Protein AF-A0A8T7FUP7-F1 (afdb_monomer_lite)

Structure (mmCIF, N/CA/C/O backbone):
data_AF-A0A8T7FUP7-F1
#
_entry.id   AF-A0A8T7FUP7-F1
#
loop_
_atom_site.group_PDB
_atom_site.id
_atom_site.type_symbol
_atom_site.label_atom_id
_atom_site.label_alt_id
_atom_site.label_comp_id
_atom_site.label_asym_id
_atom_site.label_entity_id
_atom_site.label_seq_id
_atom_site.pdbx_PDB_ins_code
_atom_site.Cartn_x
_atom_site.Cartn_y
_atom_site.Cartn_z
_atom_site.occupancy
_atom_site.B_iso_or_equiv
_atom_site.auth_seq_id
_atom_site.auth_comp_id
_atom_site.auth_asym_id
_atom_site.auth_atom_id
_atom_site.pdbx_PDB_model_num
ATOM 1 N N . MET A 1 1 ? -17.882 15.519 3.012 1.00 41.97 1 MET A N 1
ATOM 2 C CA . MET A 1 1 ? -16.804 14.515 2.970 1.00 41.97 1 MET A CA 1
ATOM 3 C C . MET A 1 1 ? -16.515 14.125 4.406 1.00 41.97 1 MET A C 1
ATOM 5 O O . MET A 1 1 ? -16.445 15.015 5.241 1.00 41.97 1 MET A O 1
ATOM 9 N N . SER A 1 2 ? -16.512 12.834 4.732 1.00 34.25 2 SER A N 1
ATOM 10 C CA . SER A 1 2 ? -16.122 12.365 6.064 1.00 34.25 2 SER A CA 1
ATOM 11 C C . SER A 1 2 ? -14.601 12.309 6.120 1.00 34.25 2 SER A C 1
ATOM 13 O O . SER A 1 2 ? -14.001 11.448 5.481 1.00 34.25 2 SER A O 1
ATOM 15 N N . ASP A 1 3 ? -13.986 13.239 6.844 1.00 43.16 3 ASP A N 1
ATOM 16 C CA . ASP A 1 3 ? -12.537 13.257 7.014 1.00 43.16 3 ASP A CA 1
ATOM 17 C C . ASP A 1 3 ? -12.101 11.994 7.764 1.00 43.16 3 ASP A C 1
ATOM 19 O O . ASP A 1 3 ? -12.530 11.738 8.894 1.00 43.16 3 ASP A O 1
ATOM 23 N N . PHE A 1 4 ? -11.231 11.193 7.147 1.00 48.06 4 PHE A N 1
ATOM 24 C CA . PHE A 1 4 ? -10.507 10.129 7.834 1.00 48.06 4 PHE A CA 1
ATOM 25 C C . PHE A 1 4 ? -9.456 10.766 8.753 1.00 48.06 4 PHE A C 1
ATOM 27 O O . PHE A 1 4 ? -8.259 10.756 8.479 1.00 48.06 4 PHE A O 1
ATOM 34 N N . THR A 1 5 ? -9.902 11.378 9.851 1.00 46.84 5 THR A N 1
ATOM 35 C CA . THR A 1 5 ? -8.996 12.030 10.794 1.00 46.84 5 THR A CA 1
ATOM 36 C C . THR A 1 5 ? -8.591 11.046 11.880 1.00 46.84 5 THR A C 1
ATOM 38 O O . THR A 1 5 ? -9.316 10.805 12.848 1.00 46.84 5 THR A O 1
ATOM 41 N N . VAL A 1 6 ? -7.388 10.497 11.755 1.00 53.41 6 VAL A N 1
ATOM 42 C CA . VAL A 1 6 ? -6.725 9.814 12.865 1.00 53.41 6 VAL A CA 1
ATOM 43 C C . VAL A 1 6 ? -6.056 10.888 13.727 1.00 53.41 6 VAL A C 1
ATOM 45 O O . VAL A 1 6 ? -4.858 11.139 13.615 1.00 53.41 6 VAL A O 1
ATOM 48 N N . LYS A 1 7 ? -6.861 11.579 14.543 1.00 46.44 7 LYS A N 1
ATOM 49 C CA . LYS A 1 7 ? -6.391 12.671 15.410 1.00 46.44 7 LYS A CA 1
ATOM 50 C C . LYS A 1 7 ? -5.362 12.153 16.428 1.00 46.44 7 LYS A C 1
ATOM 52 O O . LYS A 1 7 ? -5.480 11.034 16.925 1.00 46.44 7 LYS A O 1
ATOM 57 N N . ASP A 1 8 ? -4.357 12.981 16.717 1.00 50.12 8 ASP A N 1
ATOM 58 C CA . ASP A 1 8 ? -3.370 12.813 17.799 1.00 50.12 8 ASP A CA 1
ATOM 59 C C . ASP A 1 8 ? -2.319 11.685 17.652 1.00 50.12 8 ASP A C 1
ATOM 61 O O . ASP A 1 8 ? -1.658 11.330 18.631 1.00 50.12 8 ASP A O 1
ATOM 65 N N . LEU A 1 9 ? -2.085 11.139 16.448 1.00 56.34 9 LEU A N 1
ATOM 66 C CA . LEU A 1 9 ? -1.024 10.141 16.208 1.00 56.34 9 LEU A CA 1
ATOM 67 C C . LEU A 1 9 ? 0.211 10.699 15.488 1.00 56.34 9 LEU A C 1
ATOM 69 O O . LEU A 1 9 ? 0.195 11.031 14.307 1.00 56.34 9 LEU A O 1
ATOM 73 N N . ASN A 1 10 ? 1.352 10.722 16.179 1.00 62.09 10 ASN A N 1
ATOM 74 C CA . ASN A 1 10 ? 2.599 11.227 15.608 1.00 62.09 10 ASN A CA 1
ATOM 75 C C . ASN A 1 10 ? 3.183 10.289 14.529 1.00 62.09 10 ASN A C 1
ATOM 77 O O . ASN A 1 10 ? 3.919 9.346 14.821 1.00 62.09 10 ASN A O 1
ATOM 81 N N . PHE A 1 11 ? 2.938 10.622 13.261 1.00 70.00 11 PHE A N 1
ATOM 82 C CA . PHE A 1 11 ? 3.497 9.928 12.097 1.00 70.00 11 PHE A CA 1
ATOM 83 C C . PHE A 1 11 ? 4.828 10.513 11.586 1.00 70.00 11 PHE A C 1
ATOM 85 O O . PHE A 1 11 ? 5.178 10.328 10.423 1.00 70.00 11 PHE A O 1
ATOM 92 N N . SER A 1 12 ? 5.608 11.224 12.406 1.00 67.38 12 SER A N 1
ATOM 93 C CA . SER A 1 12 ? 6.930 11.762 12.005 1.00 67.38 12 SER A CA 1
ATOM 94 C C . SER A 1 12 ? 7.873 10.685 11.452 1.00 67.38 12 SER A C 1
ATOM 96 O O . SER A 1 12 ? 8.612 10.932 10.500 1.00 67.38 12 SER A O 1
ATOM 98 N N . ARG A 1 13 ? 7.775 9.452 11.964 1.00 72.44 13 ARG A N 1
ATOM 99 C CA . ARG A 1 13 ? 8.487 8.296 11.403 1.00 72.44 13 ARG A CA 1
ATOM 100 C C . ARG A 1 13 ? 8.015 7.929 9.990 1.00 72.44 13 ARG A C 1
ATOM 102 O O . ARG A 1 13 ? 8.854 7.597 9.162 1.00 72.44 13 ARG A O 1
ATOM 109 N N . CYS A 1 14 ? 6.715 8.019 9.702 1.00 77.88 14 CYS A N 1
ATOM 110 C CA . CYS A 1 14 ? 6.176 7.787 8.355 1.00 77.88 14 CYS A CA 1
ATOM 111 C C . CYS A 1 14 ? 6.682 8.857 7.380 1.00 77.88 14 CYS A C 1
ATOM 113 O O . CYS A 1 14 ? 7.159 8.535 6.296 1.00 77.88 14 CYS A O 1
ATOM 115 N N . ARG A 1 15 ? 6.679 10.126 7.812 1.00 72.44 15 ARG A N 1
ATOM 116 C CA . ARG A 1 15 ? 7.164 11.261 7.009 1.00 72.44 15 ARG A CA 1
ATOM 117 C C . ARG A 1 15 ? 8.627 11.096 6.596 1.00 72.44 15 ARG A C 1
ATOM 119 O O . ARG A 1 15 ? 8.955 11.268 5.429 1.00 72.44 15 ARG A O 1
ATOM 126 N N . ARG A 1 16 ? 9.499 10.692 7.528 1.00 76.88 16 ARG A N 1
ATOM 127 C CA . ARG A 1 16 ? 10.912 10.424 7.217 1.00 76.88 16 ARG A CA 1
ATOM 128 C C . ARG A 1 16 ? 11.074 9.341 6.147 1.00 76.88 16 ARG A C 1
ATOM 130 O O . ARG A 1 16 ? 11.839 9.524 5.211 1.00 76.88 16 ARG A O 1
ATOM 137 N N . TRP A 1 17 ? 10.341 8.238 6.272 1.00 83.50 17 TRP A N 1
ATOM 138 C CA . TRP A 1 17 ? 10.420 7.148 5.301 1.00 83.50 17 TRP A CA 1
ATOM 139 C C . TRP A 1 17 ? 9.867 7.522 3.925 1.00 83.50 17 TRP A C 1
ATOM 141 O O . TRP A 1 17 ? 10.396 7.049 2.927 1.00 83.50 17 TRP A O 1
ATOM 151 N N . ILE A 1 18 ? 8.850 8.386 3.857 1.00 80.62 18 ILE A N 1
ATOM 152 C CA . ILE A 1 18 ? 8.349 8.929 2.584 1.00 80.62 18 ILE A CA 1
ATOM 153 C C . ILE A 1 18 ? 9.403 9.811 1.917 1.00 80.62 18 ILE A C 1
ATOM 155 O O . ILE A 1 18 ? 9.629 9.673 0.720 1.00 80.62 18 ILE A O 1
ATOM 159 N N . LEU A 1 19 ? 10.100 10.658 2.681 1.00 77.62 19 LEU A N 1
ATOM 160 C CA . LEU A 1 19 ? 11.200 11.462 2.146 1.00 77.62 19 LEU A CA 1
ATOM 161 C C . LEU A 1 19 ? 12.327 10.573 1.593 1.00 77.62 19 LEU A C 1
ATOM 163 O O . LEU A 1 19 ? 12.781 10.763 0.464 1.00 77.62 19 LEU A O 1
ATOM 167 N N . ASP A 1 20 ? 12.740 9.561 2.357 1.00 79.06 20 ASP A N 1
ATOM 168 C CA . ASP A 1 20 ? 13.758 8.601 1.920 1.00 79.06 20 ASP A CA 1
ATOM 169 C C . ASP A 1 20 ? 13.296 7.822 0.673 1.00 79.06 20 ASP A C 1
ATOM 171 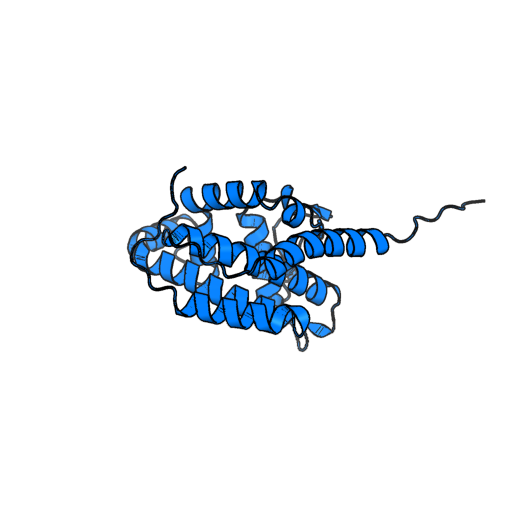O O . ASP A 1 20 ? 14.081 7.598 -0.248 1.00 79.06 20 ASP A O 1
ATOM 175 N N . ALA A 1 21 ? 12.016 7.445 0.605 1.00 84.44 21 ALA A N 1
ATOM 176 C CA . ALA A 1 21 ? 11.439 6.789 -0.562 1.00 84.44 21 ALA A CA 1
ATOM 177 C C . ALA A 1 21 ? 11.443 7.695 -1.800 1.00 84.44 21 ALA A C 1
ATOM 179 O O . ALA A 1 21 ? 11.796 7.234 -2.887 1.00 84.44 21 ALA A O 1
ATOM 180 N N . ASN A 1 22 ? 11.093 8.973 -1.638 1.00 78.81 22 ASN A N 1
ATOM 181 C CA . ASN A 1 22 ? 11.047 9.941 -2.729 1.00 78.81 22 ASN A CA 1
ATOM 182 C C . ASN A 1 22 ? 12.449 10.196 -3.304 1.00 78.81 22 ASN A C 1
ATOM 184 O O . ASN A 1 22 ? 12.674 10.034 -4.499 1.00 78.81 22 ASN A O 1
ATOM 188 N N . THR A 1 23 ? 13.434 10.470 -2.442 1.00 79.38 23 THR A N 1
ATOM 189 C CA . THR A 1 23 ? 14.823 10.758 -2.864 1.00 79.38 23 THR A CA 1
ATOM 190 C C . THR A 1 23 ? 15.510 9.606 -3.602 1.00 79.38 23 THR A C 1
ATOM 192 O O . THR A 1 23 ? 16.503 9.814 -4.299 1.00 79.38 23 THR A O 1
ATOM 195 N N . LYS A 1 24 ? 15.012 8.377 -3.442 1.00 81.19 24 LYS A N 1
ATOM 196 C CA . LYS A 1 24 ? 15.569 7.173 -4.067 1.00 81.19 24 LYS A CA 1
ATOM 197 C C . LYS A 1 24 ? 14.732 6.636 -5.216 1.00 81.19 24 LYS A C 1
ATOM 199 O O . LYS A 1 24 ? 15.194 5.716 -5.878 1.00 81.19 24 LYS A O 1
ATOM 204 N N . ARG A 1 25 ? 13.554 7.199 -5.486 1.00 78.62 25 ARG A N 1
ATOM 205 C CA . ARG A 1 25 ? 12.580 6.673 -6.453 1.00 78.62 25 ARG A CA 1
ATOM 206 C C . ARG A 1 25 ? 13.181 6.363 -7.823 1.00 78.62 25 ARG A C 1
ATOM 208 O O . ARG A 1 25 ? 12.946 5.280 -8.350 1.00 78.62 25 ARG A O 1
ATOM 215 N N . ASP A 1 26 ? 13.984 7.276 -8.362 1.00 75.06 26 ASP A N 1
ATOM 216 C CA . ASP A 1 26 ? 14.495 7.160 -9.735 1.00 75.06 26 ASP A CA 1
ATOM 217 C C . ASP A 1 26 ? 15.844 6.431 -9.818 1.00 75.06 26 ASP A C 1
ATOM 219 O O . ASP A 1 26 ? 16.228 5.936 -10.876 1.00 75.06 26 ASP A O 1
ATOM 223 N N . VAL A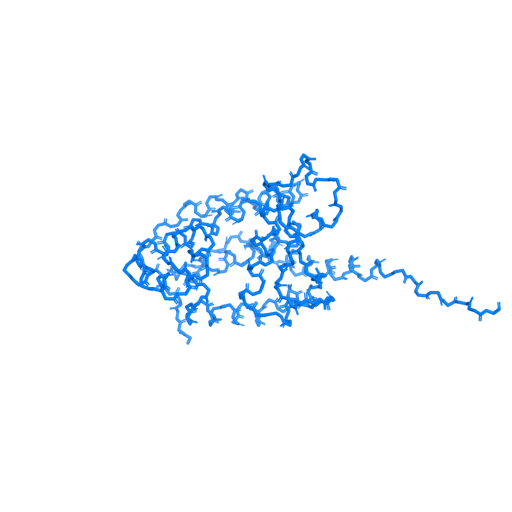 1 27 ? 16.544 6.314 -8.686 1.00 81.12 27 VAL A N 1
ATOM 224 C CA . VAL A 1 27 ? 17.857 5.655 -8.585 1.00 81.12 27 VAL A CA 1
ATOM 225 C C . VAL A 1 27 ? 17.713 4.192 -8.162 1.00 81.12 27 VAL A C 1
ATOM 227 O O . VAL A 1 27 ? 18.406 3.321 -8.681 1.00 81.12 27 VAL A O 1
ATOM 230 N N . ASP A 1 28 ? 16.808 3.923 -7.225 1.00 83.38 28 ASP A N 1
ATOM 231 C CA . ASP A 1 28 ? 16.540 2.612 -6.644 1.00 83.38 28 ASP A CA 1
ATOM 232 C C . ASP A 1 28 ? 15.033 2.465 -6.327 1.00 83.38 28 ASP A C 1
ATOM 234 O O . ASP A 1 28 ? 14.591 2.676 -5.188 1.00 83.38 28 ASP A O 1
ATOM 238 N N . PRO A 1 29 ? 14.215 2.092 -7.332 1.00 79.06 29 PRO A N 1
ATOM 239 C CA . PRO A 1 29 ? 12.777 1.889 -7.157 1.00 79.06 29 PRO A CA 1
ATOM 240 C C . PRO A 1 29 ? 12.435 0.800 -6.132 1.00 79.06 29 PRO A C 1
ATOM 242 O O . PRO A 1 29 ? 11.384 0.855 -5.500 1.00 79.06 29 PRO A O 1
ATOM 245 N N . VAL A 1 30 ? 13.316 -0.188 -5.932 1.00 83.06 30 VAL A N 1
ATOM 246 C CA . VAL A 1 30 ? 13.101 -1.258 -4.949 1.00 83.06 30 VAL A CA 1
ATOM 247 C C . VAL A 1 30 ? 13.274 -0.713 -3.538 1.00 83.06 30 VAL A C 1
ATOM 249 O O . VAL A 1 30 ? 12.407 -0.935 -2.692 1.00 83.06 30 VAL A O 1
ATOM 252 N N . TYR A 1 31 ? 14.332 0.059 -3.282 1.00 86.06 31 TYR A N 1
ATOM 253 C CA . TYR A 1 31 ? 14.467 0.770 -2.015 1.00 86.06 31 TYR A CA 1
ATOM 254 C C . TYR A 1 31 ? 13.302 1.735 -1.797 1.00 86.06 31 TYR A C 1
ATOM 256 O O . TYR A 1 31 ? 12.727 1.751 -0.712 1.00 86.06 31 TYR A O 1
ATOM 264 N N . SER A 1 32 ? 12.915 2.505 -2.818 1.00 86.12 32 SER A N 1
ATOM 265 C CA . SER A 1 32 ? 11.774 3.424 -2.737 1.00 86.12 32 SER A CA 1
ATOM 266 C C . SER A 1 32 ? 10.479 2.700 -2.358 1.00 86.12 32 SER A C 1
ATOM 268 O O . SER A 1 32 ? 9.746 3.145 -1.469 1.00 86.12 32 SER A O 1
ATOM 270 N N . PHE A 1 33 ? 10.235 1.528 -2.951 1.00 89.12 33 PHE A N 1
ATOM 271 C CA . PHE A 1 33 ? 9.109 0.671 -2.600 1.00 89.12 33 PHE A CA 1
ATOM 272 C C . PHE A 1 33 ? 9.183 0.183 -1.153 1.00 89.12 33 PHE A C 1
ATOM 274 O O . PHE A 1 33 ? 8.211 0.310 -0.409 1.00 89.12 33 PHE A O 1
ATOM 281 N N . ILE A 1 34 ? 10.340 -0.330 -0.727 1.00 88.94 34 ILE A N 1
ATOM 282 C CA . ILE A 1 34 ? 10.552 -0.821 0.638 1.00 88.94 34 ILE A CA 1
ATOM 283 C C . ILE A 1 34 ? 10.378 0.311 1.658 1.00 88.94 34 ILE A C 1
ATOM 285 O O . ILE A 1 34 ? 9.680 0.126 2.652 1.00 88.94 34 ILE A O 1
ATOM 289 N N . ALA A 1 35 ? 10.960 1.484 1.418 1.00 89.50 35 ALA A N 1
ATOM 290 C CA . ALA A 1 35 ? 10.839 2.655 2.281 1.00 89.50 35 ALA A CA 1
ATOM 291 C C . ALA A 1 35 ? 9.380 3.132 2.384 1.00 89.50 35 ALA A C 1
ATOM 293 O O . ALA A 1 35 ? 8.875 3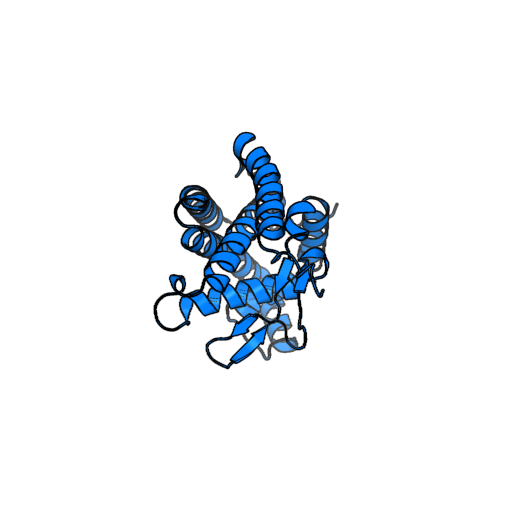.335 3.492 1.00 89.50 35 ALA A O 1
ATOM 294 N N . SER A 1 36 ? 8.661 3.195 1.259 1.00 90.31 36 SER A N 1
ATOM 295 C CA . SER A 1 36 ? 7.221 3.489 1.245 1.00 90.31 36 SER A CA 1
ATOM 296 C C . SER A 1 36 ? 6.439 2.448 2.048 1.00 90.31 36 SER A C 1
ATOM 298 O O . SER A 1 36 ? 5.626 2.787 2.904 1.00 90.31 36 SER A O 1
ATOM 300 N N . TRP A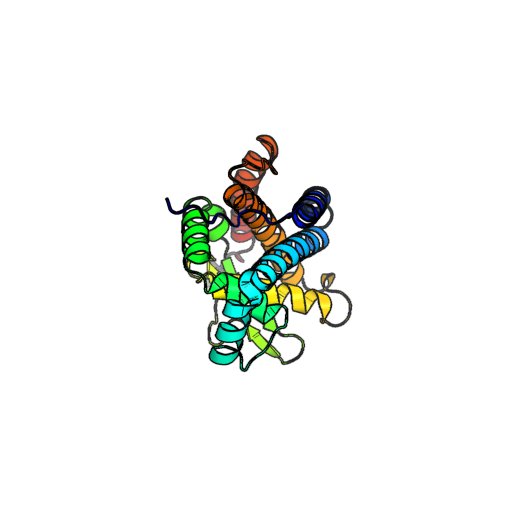 1 37 ? 6.735 1.161 1.863 1.00 92.19 37 TRP A N 1
ATOM 301 C CA . TRP A 1 37 ? 6.094 0.095 2.625 1.00 92.19 37 TRP A CA 1
ATOM 302 C C . TRP A 1 37 ? 6.360 0.199 4.132 1.00 92.19 37 TRP A C 1
ATOM 304 O O . TRP A 1 37 ? 5.445 0.010 4.930 1.00 92.19 37 TRP A O 1
ATOM 314 N N . ILE A 1 38 ? 7.590 0.516 4.546 1.00 90.44 38 ILE A N 1
ATOM 315 C CA . ILE A 1 38 ? 7.931 0.717 5.961 1.00 90.44 38 ILE A CA 1
ATOM 316 C C . ILE A 1 38 ? 7.128 1.888 6.542 1.00 90.44 38 ILE A C 1
ATOM 318 O O . ILE A 1 38 ? 6.619 1.785 7.661 1.00 90.44 38 ILE A O 1
ATOM 322 N N . SER A 1 39 ? 6.965 2.975 5.785 1.00 88.81 39 SER A N 1
ATOM 323 C CA . SER A 1 39 ? 6.087 4.082 6.173 1.00 88.81 39 SER A CA 1
ATOM 324 C C . SER A 1 39 ? 4.644 3.609 6.383 1.00 88.81 39 SER A C 1
ATOM 326 O O . SER A 1 39 ? 4.069 3.840 7.449 1.00 88.81 39 SER A O 1
ATOM 328 N N . PHE A 1 40 ? 4.082 2.852 5.434 1.00 92.81 40 PHE A N 1
ATOM 329 C CA . PHE A 1 40 ? 2.721 2.327 5.568 1.00 92.81 40 PHE A CA 1
ATOM 330 C C . PHE A 1 40 ? 2.566 1.356 6.739 1.00 92.81 40 PHE A C 1
ATOM 332 O O . PHE A 1 40 ? 1.570 1.402 7.455 1.00 92.81 40 PHE A O 1
ATOM 339 N N . ASN A 1 41 ? 3.574 0.516 6.978 1.00 92.50 41 ASN A N 1
ATOM 340 C CA . ASN A 1 41 ? 3.622 -0.392 8.118 1.00 92.50 41 ASN A CA 1
ATOM 341 C C . ASN A 1 41 ? 3.544 0.355 9.444 1.00 92.50 41 ASN A C 1
ATOM 343 O O . ASN A 1 41 ? 2.736 0.013 10.310 1.00 92.50 41 ASN A O 1
ATOM 347 N N . HIS A 1 42 ? 4.306 1.441 9.571 1.00 88.81 42 HIS A N 1
ATOM 348 C CA . HIS A 1 42 ? 4.176 2.322 10.720 1.00 88.81 42 HIS A CA 1
ATOM 349 C C . HIS A 1 42 ? 2.786 2.942 10.815 1.00 88.81 42 HIS A C 1
ATOM 351 O O . HIS A 1 42 ? 2.241 2.992 11.919 1.00 88.81 42 HIS A O 1
ATOM 357 N N . PHE A 1 43 ? 2.198 3.361 9.695 1.00 88.38 43 PHE A N 1
ATOM 358 C CA . PHE A 1 43 ? 0.852 3.919 9.669 1.00 88.38 43 PHE A CA 1
ATOM 359 C C . PHE A 1 43 ? -0.192 2.933 10.215 1.00 88.38 43 PHE A C 1
ATOM 361 O O . PHE A 1 43 ? -0.834 3.209 11.234 1.00 88.38 43 PHE A O 1
ATOM 368 N N . TYR A 1 44 ? -0.333 1.757 9.594 1.00 91.31 44 TYR A N 1
ATOM 369 C CA . TYR A 1 44 ? -1.357 0.792 9.993 1.00 91.31 44 TYR A CA 1
ATOM 370 C C . TYR A 1 44 ? -1.071 0.166 11.364 1.00 91.31 44 TYR A C 1
ATOM 372 O O . TYR A 1 44 ? -2.007 -0.110 12.117 1.00 91.31 44 TYR A O 1
ATOM 380 N N . GLY A 1 45 ? 0.201 -0.004 11.744 1.00 89.69 45 GLY A N 1
ATOM 381 C CA . GLY A 1 45 ? 0.573 -0.526 13.059 1.00 89.69 45 GLY A CA 1
ATOM 382 C C . GLY A 1 45 ? 0.239 0.452 14.184 1.00 89.69 45 GLY A C 1
ATOM 383 O O . GLY A 1 45 ? -0.267 0.057 15.239 1.00 89.69 45 GLY A O 1
ATOM 384 N N . THR A 1 46 ? 0.436 1.746 13.932 1.00 84.88 46 THR A N 1
ATOM 385 C CA . THR A 1 46 ? 0.030 2.829 14.837 1.00 84.88 46 THR A CA 1
ATOM 386 C C . THR A 1 46 ? -1.494 2.896 14.939 1.00 84.88 46 THR A C 1
ATOM 388 O O . THR A 1 46 ? -2.029 2.891 16.046 1.00 84.88 46 THR A O 1
ATOM 391 N N . TYR A 1 47 ? -2.211 2.835 13.811 1.00 84.56 47 TYR A N 1
ATOM 392 C CA . TYR A 1 47 ? -3.676 2.810 13.787 1.00 84.56 47 TYR A CA 1
ATOM 393 C C . TYR A 1 47 ? -4.265 1.629 14.579 1.00 84.56 47 TYR A C 1
ATOM 395 O O . TYR A 1 47 ? -5.153 1.814 15.419 1.00 84.56 47 TYR A O 1
ATOM 403 N N . ALA A 1 48 ? -3.754 0.413 14.355 1.00 88.62 48 ALA A N 1
ATOM 404 C CA . ALA A 1 48 ? -4.190 -0.788 15.065 1.00 88.62 48 ALA A CA 1
ATOM 405 C C . ALA A 1 48 ? -3.884 -0.710 16.571 1.00 88.62 48 ALA A C 1
ATOM 407 O O . ALA A 1 48 ? -4.709 -1.118 17.392 1.00 88.62 48 ALA A O 1
ATOM 408 N N . SER A 1 49 ? -2.732 -0.145 16.945 1.00 85.62 49 SER A N 1
ATOM 409 C CA . SER A 1 49 ? -2.330 0.035 18.346 1.00 85.62 49 SER A CA 1
ATOM 410 C C . SER A 1 49 ? -3.225 1.032 19.080 1.00 85.62 49 SER A C 1
ATOM 412 O O . SER A 1 49 ? -3.667 0.753 20.194 1.00 85.62 49 SER A O 1
ATOM 414 N N . SER A 1 50 ? -3.568 2.151 18.443 1.00 81.31 50 SER A N 1
ATOM 415 C CA . SER A 1 50 ? -4.491 3.145 19.007 1.00 81.31 50 SER A CA 1
ATOM 416 C C . SER A 1 50 ? -5.922 2.616 19.122 1.00 81.31 50 SER A C 1
ATOM 418 O O . SER A 1 50 ? -6.672 3.024 20.003 1.00 81.31 50 SER A O 1
ATOM 420 N N . ASN A 1 51 ? -6.284 1.632 18.295 1.00 83.75 51 ASN A N 1
ATOM 421 C CA . ASN A 1 51 ? -7.577 0.949 18.320 1.00 83.75 51 ASN A CA 1
ATOM 422 C C . ASN A 1 51 ? -7.492 -0.471 18.912 1.00 83.75 51 ASN A C 1
ATOM 424 O O . ASN A 1 51 ? -8.265 -1.351 18.529 1.00 83.75 51 ASN A O 1
ATOM 428 N N . ARG A 1 52 ? -6.572 -0.718 19.859 1.00 88.31 52 ARG A N 1
ATOM 429 C CA . ARG A 1 52 ? -6.193 -2.069 20.326 1.00 88.31 52 ARG A CA 1
ATOM 430 C C . ARG A 1 52 ? -7.363 -2.990 20.675 1.00 88.31 52 ARG A C 1
ATOM 432 O O . ARG A 1 52 ? -7.301 -4.181 20.379 1.00 88.31 52 ARG A O 1
ATOM 439 N N . VAL A 1 53 ? -8.397 -2.475 21.346 1.00 90.44 53 VAL A N 1
ATOM 440 C CA . VAL A 1 53 ? -9.569 -3.276 21.748 1.00 90.44 53 VAL A CA 1
ATOM 441 C C . VAL A 1 53 ? -10.352 -3.734 20.517 1.00 90.44 53 VAL A C 1
ATOM 443 O O . VAL A 1 53 ? -10.534 -4.937 20.336 1.00 90.44 53 VAL A O 1
ATOM 446 N N . LYS A 1 54 ? -10.713 -2.795 19.633 1.00 93.00 54 LYS A N 1
ATOM 447 C CA . LYS A 1 54 ? -11.432 -3.069 18.379 1.00 93.00 54 LYS A CA 1
ATOM 448 C C . LYS A 1 54 ? -10.629 -3.978 17.449 1.00 93.00 54 LYS A C 1
ATOM 450 O O . LYS A 1 54 ? -11.176 -4.925 16.898 1.00 93.00 54 LYS A O 1
ATOM 455 N N . PHE A 1 55 ? -9.320 -3.744 17.331 1.00 92.94 55 PHE A N 1
ATOM 456 C CA . PHE A 1 55 ? -8.428 -4.597 16.546 1.00 92.94 55 PHE A CA 1
ATOM 457 C C . PHE A 1 55 ? -8.413 -6.041 17.061 1.00 92.94 55 PHE A C 1
ATOM 459 O O . PHE A 1 55 ? -8.530 -6.975 16.275 1.00 92.94 55 PHE A O 1
ATOM 466 N N . ARG A 1 56 ? -8.300 -6.248 18.380 1.00 94.69 56 ARG A N 1
ATOM 467 C CA . ARG A 1 56 ? -8.301 -7.593 18.980 1.00 94.69 56 ARG A CA 1
ATOM 468 C C . ARG A 1 56 ? -9.612 -8.331 18.758 1.00 94.69 56 ARG A C 1
ATOM 470 O O . ARG A 1 56 ? -9.590 -9.527 18.489 1.00 94.69 56 ARG A O 1
ATOM 477 N N . GLU A 1 57 ? -10.733 -7.636 18.904 1.00 96.81 57 GLU A N 1
ATOM 478 C CA . GLU A 1 57 ? -12.054 -8.199 18.639 1.00 96.81 57 GLU A CA 1
ATOM 479 C C . GLU A 1 57 ? -12.201 -8.584 17.165 1.00 96.81 57 GLU A C 1
ATOM 481 O O . GLU A 1 57 ? -12.494 -9.737 16.853 1.00 96.81 57 GLU A O 1
ATOM 486 N N . TRP A 1 58 ? -11.883 -7.658 16.258 1.00 97.06 58 TRP A N 1
ATOM 487 C CA . TRP A 1 58 ? -11.894 -7.914 14.822 1.00 97.06 58 TRP A CA 1
ATOM 488 C C . TRP A 1 58 ? -10.989 -9.093 14.443 1.00 97.06 58 TRP A C 1
ATOM 490 O O . TRP A 1 58 ? -11.413 -9.988 13.716 1.00 97.06 58 TRP A O 1
ATOM 500 N N . SER A 1 59 ? -9.771 -9.142 14.982 1.00 96.75 59 SER A N 1
ATOM 501 C CA . SER A 1 59 ? -8.796 -10.199 14.707 1.00 96.75 59 SER A CA 1
ATOM 502 C C . SER A 1 59 ? -9.285 -11.576 15.166 1.00 96.75 59 SER A C 1
ATOM 504 O O . SER A 1 59 ? -9.109 -12.559 14.447 1.00 96.75 59 SER A O 1
ATOM 506 N N . ARG A 1 60 ? -9.948 -11.675 16.326 1.00 96.94 60 ARG A N 1
ATOM 507 C CA . ARG A 1 60 ? -10.567 -12.935 16.774 1.00 96.94 60 ARG A CA 1
ATOM 508 C C . ARG A 1 60 ? -11.639 -13.416 15.803 1.00 96.94 60 ARG A C 1
ATOM 510 O O . ARG A 1 60 ? -11.668 -14.601 15.499 1.00 96.94 60 ARG A O 1
ATOM 517 N N . ASN A 1 61 ? -12.457 -12.496 15.298 1.00 97.31 61 ASN A N 1
ATOM 518 C CA . ASN A 1 61 ? -13.595 -12.822 14.442 1.00 97.31 61 ASN A CA 1
ATOM 519 C C . ASN A 1 61 ? -13.205 -13.099 12.980 1.00 97.31 61 ASN A C 1
ATOM 521 O O . ASN A 1 61 ? -13.921 -13.824 12.302 1.00 97.31 61 ASN A O 1
ATOM 525 N N . ASN A 1 62 ? -12.094 -12.534 12.494 1.00 96.44 62 ASN A N 1
ATOM 526 C CA . ASN A 1 62 ? -11.724 -12.586 11.070 1.00 96.44 62 ASN A CA 1
ATOM 527 C C . ASN A 1 62 ? -10.409 -13.332 10.797 1.00 96.44 62 ASN A C 1
ATOM 529 O O . ASN A 1 62 ? -10.163 -13.757 9.674 1.00 96.44 62 ASN A O 1
ATOM 533 N N . MET A 1 63 ? -9.536 -13.474 11.798 1.00 94.75 63 MET A N 1
ATOM 534 C CA . MET A 1 63 ? -8.174 -13.997 11.625 1.00 94.75 63 MET A CA 1
ATOM 535 C C . MET A 1 63 ? -7.726 -14.927 12.759 1.00 94.75 63 MET A C 1
ATOM 537 O O . MET A 1 63 ? -6.528 -15.036 13.033 1.00 94.75 63 MET A O 1
ATOM 541 N N . ASN A 1 64 ? -8.666 -15.579 13.452 1.00 94.62 64 ASN A N 1
ATOM 542 C CA . ASN A 1 64 ? -8.397 -16.506 14.561 1.00 94.62 64 ASN A CA 1
ATOM 543 C C . ASN A 1 64 ? -7.485 -15.920 15.661 1.00 94.62 64 ASN A C 1
ATOM 545 O O . ASN A 1 64 ? -6.698 -16.631 16.283 1.00 94.62 64 ASN A O 1
ATOM 549 N N . GLY A 1 65 ? -7.563 -14.607 15.897 1.00 92.00 65 GLY A N 1
ATOM 550 C CA . GLY A 1 65 ? -6.771 -13.914 16.916 1.00 92.00 65 GLY A CA 1
ATOM 551 C C . GLY A 1 65 ? -5.353 -13.524 16.483 1.00 92.00 65 GLY A C 1
ATOM 552 O O . GLY A 1 65 ? -4.568 -13.092 17.329 1.00 92.00 65 GLY A O 1
ATOM 553 N N . SER A 1 66 ? -5.009 -13.644 15.194 1.00 93.19 66 SER A N 1
ATOM 554 C CA . SER A 1 66 ? -3.706 -13.223 14.660 1.00 93.19 66 SER A CA 1
ATOM 555 C C . SER A 1 66 ? -3.450 -11.722 14.842 1.00 93.19 66 SER A C 1
ATOM 557 O O . SER A 1 66 ? -4.300 -10.889 14.529 1.00 93.19 66 SER A O 1
ATOM 559 N N . SER A 1 67 ? -2.256 -11.352 15.311 1.00 91.94 67 SER A N 1
ATOM 560 C CA . SER A 1 67 ? -1.887 -9.955 15.595 1.00 91.94 67 SER A CA 1
ATOM 561 C C . SER A 1 67 ? -0.706 -9.422 14.774 1.00 91.94 67 SER A C 1
ATOM 563 O O . SER A 1 67 ? -0.175 -8.359 15.101 1.00 91.94 67 SER A O 1
ATOM 565 N N . GLY A 1 68 ? -0.259 -10.166 13.758 1.00 93.56 68 GLY A N 1
ATOM 566 C CA . GLY A 1 68 ? 0.885 -9.788 12.921 1.00 93.56 68 GLY A CA 1
ATOM 567 C C . GLY A 1 68 ? 0.571 -8.687 11.902 1.00 93.56 68 GLY A C 1
ATOM 568 O O . GLY A 1 68 ? -0.576 -8.269 11.755 1.00 93.56 68 GLY A O 1
ATOM 569 N N . ASP A 1 69 ? 1.589 -8.264 11.151 1.00 92.88 69 ASP A N 1
ATOM 570 C CA . ASP A 1 69 ? 1.514 -7.167 10.173 1.00 92.88 69 ASP A CA 1
ATOM 571 C C . ASP A 1 69 ? 0.352 -7.305 9.184 1.00 92.88 69 ASP A C 1
ATOM 573 O O . ASP A 1 69 ? -0.388 -6.350 8.962 1.00 92.88 69 ASP A O 1
ATOM 577 N N . LYS A 1 70 ? 0.137 -8.512 8.638 1.00 94.44 70 LYS A N 1
ATOM 578 C CA . LYS A 1 70 ? -0.985 -8.784 7.726 1.00 94.44 70 LYS A CA 1
ATOM 579 C C . LYS A 1 70 ? -2.337 -8.502 8.388 1.00 94.44 70 LYS A C 1
ATOM 581 O O . LYS A 1 70 ? -3.225 -7.954 7.749 1.00 94.44 70 LYS A O 1
ATOM 586 N N . ALA A 1 71 ? -2.490 -8.846 9.668 1.00 95.69 71 ALA A N 1
ATOM 587 C CA . ALA A 1 71 ? -3.731 -8.609 10.394 1.00 95.69 71 ALA A CA 1
ATOM 588 C C . ALA A 1 71 ? -3.974 -7.124 10.657 1.00 95.69 71 ALA A C 1
ATOM 590 O O . ALA A 1 71 ? -5.103 -6.660 10.546 1.00 95.69 71 ALA A O 1
ATOM 591 N N . GLN A 1 72 ? -2.925 -6.366 10.967 1.00 95.44 72 GLN A N 1
ATOM 592 C CA . GLN A 1 72 ? -3.034 -4.920 11.170 1.00 95.44 72 GLN A CA 1
ATOM 593 C C . GLN A 1 72 ? -3.400 -4.195 9.866 1.00 95.44 72 GLN A C 1
ATOM 595 O O . GLN A 1 72 ? -4.257 -3.312 9.879 1.00 95.44 72 GLN A O 1
ATOM 600 N N . LEU A 1 73 ? -2.807 -4.613 8.744 1.00 96.25 73 LEU A N 1
ATOM 601 C CA . LEU A 1 73 ? -3.143 -4.121 7.408 1.00 96.25 73 LEU A CA 1
ATOM 602 C C . LEU A 1 73 ? -4.612 -4.388 7.056 1.00 96.25 73 LEU A C 1
ATOM 604 O O . LEU A 1 73 ? -5.349 -3.463 6.727 1.00 96.25 73 LEU A O 1
ATOM 608 N N . LEU A 1 74 ? -5.052 -5.644 7.159 1.00 96.62 74 LEU A N 1
ATOM 609 C CA . LEU A 1 74 ? -6.429 -6.027 6.838 1.00 96.62 74 LEU A CA 1
ATOM 610 C C . LEU A 1 74 ? -7.444 -5.370 7.784 1.00 96.62 74 LEU A C 1
ATOM 612 O O . LEU A 1 74 ? -8.529 -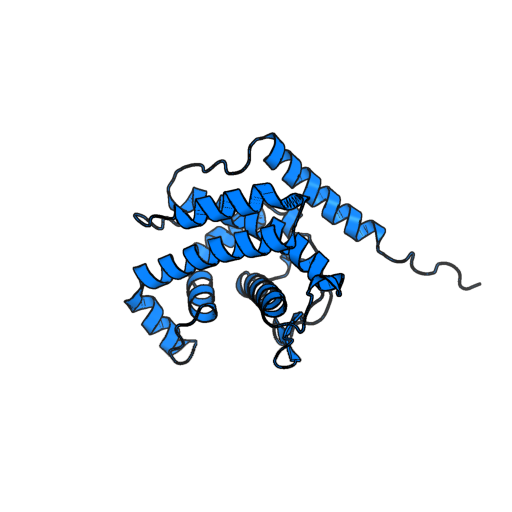4.979 7.356 1.00 96.62 74 LEU A O 1
ATOM 616 N N . TYR A 1 75 ? -7.076 -5.162 9.051 1.00 95.81 75 TYR A N 1
ATOM 617 C CA . TYR A 1 75 ? -7.898 -4.393 9.978 1.00 95.81 75 TYR A CA 1
ATOM 618 C C . TYR A 1 75 ? -8.119 -2.962 9.483 1.00 95.81 75 TYR A C 1
ATOM 620 O O . TYR A 1 75 ? -9.271 -2.530 9.455 1.00 95.81 75 TYR A O 1
ATOM 628 N N . LEU A 1 76 ? -7.058 -2.257 9.065 1.00 94.12 76 LEU A N 1
ATOM 629 C CA . LEU A 1 76 ? -7.158 -0.908 8.498 1.00 94.12 76 LEU A CA 1
ATOM 630 C C . LEU A 1 76 ? -8.044 -0.894 7.244 1.00 94.12 76 LEU A C 1
ATOM 632 O O . LEU A 1 76 ? -8.960 -0.083 7.168 1.00 94.12 76 LEU A O 1
ATOM 636 N N . ILE A 1 77 ? -7.809 -1.810 6.301 1.00 95.62 77 ILE A N 1
ATOM 637 C CA . ILE A 1 77 ? -8.553 -1.864 5.031 1.00 95.62 77 ILE A CA 1
ATOM 638 C C . ILE A 1 77 ? -10.041 -2.140 5.260 1.00 95.62 77 ILE A C 1
ATOM 640 O O . ILE A 1 77 ? -10.885 -1.569 4.582 1.00 95.62 77 ILE A O 1
ATOM 644 N N . SER A 1 78 ? -10.378 -2.959 6.260 1.00 95.00 78 SER A N 1
ATOM 645 C CA . SER A 1 78 ? -11.771 -3.273 6.605 1.00 95.00 78 SER A CA 1
ATOM 646 C C . SER A 1 78 ? -12.552 -2.114 7.243 1.00 95.00 78 SER A C 1
ATOM 648 O O . SER A 1 78 ? -13.696 -2.304 7.659 1.00 95.00 78 SER A O 1
ATOM 650 N N . ARG A 1 79 ? -11.933 -0.942 7.432 1.00 92.62 79 ARG A N 1
ATOM 651 C CA . ARG A 1 79 ? -12.606 0.241 7.976 1.00 92.62 79 ARG A CA 1
ATOM 652 C C . ARG A 1 79 ? -13.302 0.995 6.847 1.00 92.62 79 ARG A C 1
ATOM 654 O O . ARG A 1 79 ? -12.697 1.244 5.803 1.00 92.62 79 ARG A O 1
ATOM 661 N N . ASN A 1 80 ? -14.550 1.395 7.082 1.00 90.06 80 ASN A N 1
ATOM 662 C CA . ASN A 1 80 ? -15.335 2.150 6.103 1.00 90.06 80 ASN A CA 1
ATOM 663 C C . ASN A 1 80 ? -14.623 3.447 5.729 1.00 90.06 80 ASN A C 1
ATOM 665 O O . ASN A 1 80 ? -14.504 3.767 4.560 1.00 90.06 80 ASN A O 1
ATOM 669 N N . GLU A 1 81 ? -14.044 4.129 6.712 1.00 86.50 81 GLU A N 1
ATOM 670 C CA . GLU A 1 81 ? -13.377 5.407 6.509 1.00 86.50 81 GLU A CA 1
ATOM 671 C C . GLU A 1 81 ? -12.132 5.276 5.615 1.00 86.50 81 GLU A C 1
ATOM 673 O O . GLU A 1 81 ? -11.857 6.147 4.793 1.00 86.50 81 GLU A O 1
ATOM 678 N N . PHE A 1 82 ? -11.398 4.164 5.733 1.00 90.44 82 PHE A N 1
ATOM 679 C CA . PHE A 1 82 ? -10.289 3.861 4.828 1.00 90.44 82 PHE A CA 1
ATOM 680 C C . PHE A 1 82 ? -10.796 3.515 3.426 1.00 90.44 82 PHE A C 1
ATOM 682 O O . PHE A 1 82 ? -10.216 3.954 2.438 1.00 90.44 82 PHE A O 1
ATOM 689 N N . THR A 1 83 ? -11.876 2.736 3.339 1.00 89.44 83 THR A N 1
ATOM 690 C CA . THR A 1 83 ? -12.497 2.358 2.063 1.00 89.44 83 THR A CA 1
ATOM 691 C C . THR A 1 83 ? -13.007 3.589 1.312 1.00 89.44 83 THR A C 1
ATOM 693 O O . THR A 1 83 ? -12.750 3.729 0.119 1.00 89.44 83 THR A O 1
ATOM 696 N N . ASP A 1 84 ? -13.654 4.519 2.011 1.00 88.19 84 ASP A N 1
ATOM 697 C CA . ASP A 1 84 ? -14.145 5.780 1.456 1.00 88.19 84 ASP A CA 1
ATOM 698 C C . ASP A 1 84 ? -12.985 6.653 0.966 1.00 88.19 84 ASP A C 1
ATOM 700 O O . ASP A 1 84 ? -13.006 7.128 -0.172 1.00 88.19 84 ASP A O 1
ATOM 704 N N . PHE A 1 85 ? -11.933 6.805 1.781 1.00 88.88 85 PHE A N 1
ATOM 705 C CA . PHE A 1 85 ? -10.708 7.493 1.368 1.00 88.88 85 PHE A CA 1
ATOM 706 C C . PHE A 1 85 ? -10.103 6.857 0.111 1.00 88.88 85 PHE A C 1
ATOM 708 O O . PHE A 1 85 ? -9.791 7.554 -0.851 1.00 88.88 85 PHE A O 1
ATOM 715 N N . PHE A 1 86 ? -9.972 5.530 0.094 1.00 92.62 86 PHE A N 1
ATOM 716 C CA . PHE A 1 86 ? -9.387 4.801 -1.023 1.00 92.62 86 PHE A CA 1
ATOM 717 C C . PHE A 1 86 ? -10.190 4.974 -2.315 1.00 92.62 86 PHE A C 1
ATOM 719 O O . PHE A 1 86 ? -9.607 5.171 -3.378 1.00 92.62 86 PHE A O 1
ATOM 726 N N . ASN A 1 87 ? -11.520 4.938 -2.235 1.00 91.06 87 ASN A N 1
ATOM 727 C CA . ASN A 1 87 ? -12.396 5.132 -3.389 1.00 91.06 87 ASN A CA 1
ATOM 728 C C . ASN A 1 87 ? -12.309 6.561 -3.950 1.00 91.06 87 ASN A C 1
ATOM 730 O O . ASN A 1 87 ? -12.309 6.744 -5.171 1.00 91.06 87 ASN A O 1
ATOM 734 N N . ASN A 1 88 ? -12.174 7.567 -3.081 1.00 89.94 88 ASN A N 1
ATOM 735 C CA . ASN A 1 88 ? -11.927 8.947 -3.507 1.00 89.94 88 ASN A CA 1
ATOM 736 C C . ASN A 1 88 ? -10.549 9.075 -4.165 1.00 89.94 88 ASN A C 1
ATOM 738 O O . ASN A 1 88 ? -10.459 9.534 -5.301 1.00 89.94 88 ASN A O 1
ATOM 742 N N . PHE A 1 89 ? -9.502 8.557 -3.518 1.00 89.44 89 PHE A N 1
ATOM 743 C CA . PHE A 1 89 ? -8.142 8.526 -4.060 1.00 89.44 89 PHE A CA 1
ATOM 744 C C . PHE A 1 89 ? -8.093 7.854 -5.439 1.00 89.44 89 PHE A C 1
ATOM 746 O O . PHE A 1 89 ? -7.481 8.366 -6.372 1.00 89.44 89 PHE A O 1
ATOM 753 N N . LYS A 1 90 ? -8.802 6.735 -5.598 1.00 90.56 90 LYS A N 1
ATOM 754 C CA . LYS A 1 90 ? -8.953 6.020 -6.869 1.00 90.56 90 LYS A CA 1
ATOM 755 C C . LYS A 1 90 ? -9.611 6.867 -7.955 1.00 90.56 90 LYS A C 1
ATOM 757 O O . LYS A 1 90 ? -9.186 6.833 -9.106 1.00 90.56 90 LYS A O 1
ATOM 762 N N . THR A 1 91 ? -10.613 7.657 -7.581 1.00 88.81 91 THR A N 1
ATOM 763 C CA . THR A 1 91 ? -11.310 8.573 -8.492 1.00 88.81 91 THR A CA 1
ATOM 764 C C . THR A 1 91 ? -10.444 9.769 -8.891 1.00 88.81 91 THR A C 1
ATOM 766 O O . THR A 1 91 ? -10.537 10.231 -10.026 1.00 88.81 91 THR A O 1
ATOM 769 N N . GLU A 1 92 ? -9.607 10.269 -7.985 1.00 86.50 92 GLU A N 1
ATOM 770 C CA . GLU A 1 92 ? -8.707 11.405 -8.222 1.00 86.50 92 GLU A CA 1
ATOM 771 C C . GLU A 1 92 ? -7.465 11.007 -9.028 1.00 86.50 92 GLU A C 1
ATOM 773 O O . GLU A 1 92 ? -6.983 11.781 -9.850 1.00 86.50 92 GLU A O 1
ATOM 778 N N . GLN A 1 93 ? -6.973 9.783 -8.834 1.00 85.50 93 GLN A N 1
ATOM 779 C CA . GLN A 1 93 ? -5.737 9.275 -9.430 1.00 85.50 93 GLN A CA 1
ATOM 780 C C . GLN A 1 93 ? -6.002 8.253 -10.543 1.00 85.50 93 GLN A C 1
ATOM 782 O O . GLN A 1 93 ? -5.292 7.255 -10.641 1.00 85.50 93 GLN A O 1
ATOM 787 N N . LYS A 1 94 ? -7.016 8.469 -11.393 1.00 86.75 94 LYS A N 1
ATOM 788 C CA . LYS A 1 94 ? -7.462 7.476 -12.399 1.00 86.75 94 LYS A CA 1
ATOM 789 C C . LYS A 1 94 ? -6.329 6.865 -13.219 1.00 86.75 94 LYS A C 1
ATOM 791 O O . LYS A 1 94 ? -6.272 5.651 -13.369 1.00 86.75 94 LYS A O 1
ATOM 796 N N . GLU A 1 95 ? -5.394 7.687 -13.688 1.00 84.19 95 GLU A N 1
ATOM 797 C CA . GLU A 1 95 ? -4.284 7.230 -14.531 1.00 84.19 95 GLU A CA 1
ATOM 798 C C . GLU A 1 95 ? -3.370 6.219 -13.811 1.00 84.19 95 GLU A C 1
ATOM 800 O O . GLU A 1 95 ? -2.852 5.293 -14.432 1.00 84.19 95 GLU A O 1
ATOM 805 N N . LEU A 1 96 ? -3.206 6.348 -12.489 1.00 83.56 96 LEU A N 1
ATOM 806 C CA . LEU A 1 96 ? -2.468 5.387 -11.665 1.00 83.56 96 LEU A CA 1
ATOM 807 C C . LEU A 1 96 ? -3.190 4.035 -11.600 1.00 83.56 96 LEU A C 1
ATOM 809 O O . LEU A 1 96 ? -2.547 2.988 -11.521 1.00 83.56 96 LEU A O 1
ATOM 813 N N . PHE A 1 97 ? -4.522 4.054 -11.634 1.00 88.31 97 PHE A N 1
ATOM 814 C CA . PHE A 1 97 ? -5.342 2.853 -11.552 1.00 88.31 97 PHE A CA 1
ATOM 815 C C . PHE A 1 97 ? -5.518 2.152 -12.904 1.00 88.31 97 PHE A C 1
ATOM 817 O O . PHE A 1 97 ? -5.714 0.941 -12.916 1.00 88.31 97 PHE A O 1
ATOM 824 N N . GLU A 1 98 ? -5.317 2.837 -14.034 1.00 87.75 98 GLU A N 1
ATOM 825 C CA . GLU A 1 98 ? -5.274 2.219 -15.374 1.00 87.75 98 GLU A CA 1
ATOM 826 C C . GLU A 1 98 ? -4.114 1.214 -15.546 1.00 87.75 98 GLU A C 1
ATOM 828 O O . GLU A 1 98 ? -4.116 0.410 -16.482 1.00 87.75 98 GLU A O 1
ATOM 833 N N . ILE A 1 99 ? -3.120 1.226 -14.647 1.00 82.31 99 ILE A N 1
ATOM 834 C CA . ILE A 1 99 ? -1.984 0.301 -14.690 1.00 82.31 99 ILE A CA 1
ATOM 835 C C . ILE A 1 99 ? -2.483 -1.143 -14.622 1.00 82.31 99 ILE A C 1
ATOM 837 O O . ILE A 1 99 ? -3.223 -1.529 -13.717 1.00 82.31 99 ILE A O 1
ATOM 841 N N . LYS A 1 100 ? -2.016 -1.958 -15.570 1.00 85.31 100 LYS A N 1
ATOM 842 C CA . LYS A 1 100 ? -2.333 -3.381 -15.632 1.00 85.31 100 LYS A CA 1
ATOM 843 C C . LYS A 1 100 ? -1.305 -4.238 -14.905 1.00 85.31 100 LYS A C 1
ATOM 845 O O . LYS A 1 100 ? -0.095 -4.045 -15.050 1.00 85.31 100 LYS A O 1
ATOM 850 N N . VAL A 1 101 ? -1.796 -5.232 -14.175 1.00 82.62 101 VAL A N 1
ATOM 851 C CA . VAL A 1 101 ? -1.004 -6.231 -13.456 1.00 82.62 101 VAL A CA 1
ATOM 852 C C . VAL A 1 101 ? -1.486 -7.637 -13.802 1.00 82.62 101 VAL A C 1
ATOM 854 O O . VAL A 1 101 ? -2.678 -7.874 -13.991 1.00 82.62 101 VAL A O 1
ATOM 857 N N . ARG A 1 102 ? -0.549 -8.587 -13.884 1.00 84.94 102 ARG A N 1
ATOM 858 C CA . ARG A 1 102 ? -0.871 -10.006 -14.069 1.00 84.94 102 ARG A CA 1
ATOM 859 C C . ARG A 1 102 ? -1.034 -10.676 -12.707 1.00 84.94 102 ARG A C 1
ATOM 861 O O . ARG A 1 102 ? -0.125 -10.604 -11.881 1.00 84.94 102 ARG A O 1
ATOM 868 N N . LEU A 1 103 ? -2.171 -11.331 -12.509 1.00 89.19 103 LEU A N 1
ATOM 869 C CA . LEU A 1 103 ? -2.542 -12.064 -11.305 1.00 89.19 103 LEU A CA 1
ATOM 870 C C . LEU A 1 103 ? -2.650 -13.573 -11.596 1.00 89.19 103 LEU A C 1
ATOM 872 O O . LEU A 1 103 ? -2.926 -13.948 -12.741 1.00 89.19 103 LEU A O 1
ATOM 876 N N . PRO A 1 104 ? -2.432 -14.429 -10.583 1.00 90.94 104 PRO A N 1
ATOM 877 C CA . PRO A 1 104 ? -2.049 -14.081 -9.215 1.00 90.94 104 PRO A CA 1
ATOM 878 C C . PRO A 1 104 ? -0.541 -13.812 -9.075 1.00 90.94 104 PRO A C 1
ATOM 880 O O . PRO A 1 104 ? 0.288 -14.325 -9.830 1.00 90.94 104 PRO A O 1
ATOM 883 N N . VAL A 1 105 ? -0.156 -13.041 -8.056 1.00 86.69 105 VAL A N 1
ATOM 884 C CA . VAL A 1 105 ? 1.235 -12.991 -7.590 1.00 86.69 105 VAL A CA 1
ATOM 885 C C . VAL A 1 105 ? 1.502 -14.241 -6.762 1.00 86.69 105 VAL A C 1
ATOM 887 O O . VAL A 1 105 ? 0.891 -14.445 -5.716 1.00 86.69 105 VAL A O 1
ATOM 890 N N . ILE A 1 106 ? 2.427 -15.080 -7.223 1.00 86.19 106 ILE A N 1
ATOM 891 C CA . ILE A 1 106 ? 2.778 -16.328 -6.539 1.00 86.19 106 ILE A CA 1
ATOM 892 C C . ILE A 1 106 ? 3.614 -16.034 -5.295 1.00 86.19 106 ILE A C 1
ATOM 894 O O . ILE A 1 106 ? 4.634 -15.344 -5.366 1.00 86.19 106 ILE A O 1
ATOM 898 N N . ASN A 1 107 ? 3.198 -16.577 -4.157 1.00 85.44 107 ASN A N 1
ATOM 899 C CA . ASN A 1 107 ? 3.968 -16.569 -2.925 1.00 85.44 107 ASN A CA 1
ATOM 900 C C . ASN A 1 107 ? 5.131 -17.563 -3.019 1.00 85.44 107 ASN A C 1
ATOM 902 O O . ASN A 1 107 ? 4.922 -18.766 -3.133 1.00 85.44 107 ASN A O 1
ATOM 906 N N . LEU A 1 108 ? 6.366 -17.069 -2.924 1.00 82.75 108 LEU A N 1
ATOM 907 C CA . LEU A 1 108 ? 7.564 -17.897 -3.105 1.00 82.75 108 LEU A CA 1
ATOM 908 C C . LEU A 1 108 ? 7.814 -18.907 -1.974 1.00 82.75 108 LEU A C 1
ATOM 910 O O . LEU A 1 108 ? 8.629 -19.808 -2.143 1.00 82.75 108 LEU A O 1
ATOM 914 N N . LEU A 1 109 ? 7.152 -18.764 -0.822 1.00 81.19 109 LEU A N 1
ATOM 915 C CA . LEU A 1 109 ? 7.333 -19.673 0.314 1.00 81.19 109 LEU A CA 1
ATOM 916 C C . LEU A 1 109 ? 6.437 -20.911 0.250 1.00 81.19 109 LEU A C 1
ATOM 918 O O . LEU A 1 109 ? 6.808 -21.953 0.782 1.00 81.19 109 LEU A O 1
ATOM 922 N N . ASN A 1 110 ? 5.239 -20.783 -0.322 1.00 85.44 110 ASN A N 1
ATOM 923 C CA . ASN A 1 110 ? 4.224 -21.839 -0.294 1.00 85.44 110 ASN A CA 1
ATOM 924 C C . ASN A 1 110 ? 3.504 -22.051 -1.634 1.00 85.44 110 ASN A C 1
ATOM 926 O O . ASN A 1 110 ? 2.538 -22.805 -1.676 1.00 85.44 110 ASN A O 1
ATOM 930 N N . GLU A 1 111 ? 3.951 -21.369 -2.691 1.00 85.62 111 GLU A N 1
ATOM 931 C CA . GLU A 1 111 ? 3.460 -21.470 -4.072 1.00 85.62 111 GLU A CA 1
ATOM 932 C C . GLU A 1 111 ? 1.982 -21.094 -4.268 1.00 85.62 111 GLU A C 1
ATOM 934 O O . GLU A 1 111 ? 1.416 -21.302 -5.338 1.00 85.62 111 GLU A O 1
ATOM 939 N N . GLN A 1 112 ? 1.349 -20.476 -3.268 1.00 88.94 112 GLN A N 1
ATOM 940 C CA . GLN A 1 112 ? -0.041 -20.035 -3.367 1.00 88.94 112 GLN A CA 1
ATOM 941 C C . GLN A 1 112 ? -0.165 -18.720 -4.140 1.00 88.94 112 GLN A C 1
ATOM 943 O O . GLN A 1 112 ? 0.658 -17.813 -3.991 1.00 88.94 112 GLN A O 1
ATOM 948 N N . GLY A 1 113 ? -1.228 -18.597 -4.935 1.00 87.88 113 GLY A N 1
ATOM 949 C CA . GLY A 1 113 ? -1.568 -17.366 -5.641 1.00 87.88 113 GLY A CA 1
ATOM 950 C C . GLY A 1 113 ? -2.183 -16.305 -4.724 1.00 87.88 113 GLY A C 1
ATOM 951 O O . GLY A 1 113 ? -2.982 -16.614 -3.842 1.00 87.88 113 GLY A O 1
ATOM 952 N N . VAL A 1 114 ? -1.808 -15.040 -4.934 1.00 88.88 114 VAL A N 1
ATOM 953 C CA . VAL A 1 114 ? -2.397 -13.874 -4.266 1.00 88.88 114 VAL A CA 1
ATOM 954 C C . VAL A 1 114 ? -2.821 -12.821 -5.304 1.00 88.88 114 VAL A C 1
ATOM 956 O O . VAL A 1 114 ? -1.961 -12.334 -6.041 1.00 88.88 114 VAL A O 1
ATOM 959 N N . PRO A 1 115 ? -4.099 -12.401 -5.349 1.00 89.00 115 PRO A N 1
ATOM 960 C CA . PRO A 1 115 ? -5.232 -12.909 -4.573 1.00 89.00 115 PRO A CA 1
ATOM 961 C C . PRO A 1 115 ? -5.627 -14.328 -5.002 1.00 89.00 115 PRO A C 1
ATOM 963 O O . PRO A 1 115 ? -5.355 -14.738 -6.128 1.00 89.00 115 PRO A O 1
ATOM 966 N N . ASP A 1 116 ? -6.269 -15.065 -4.101 1.00 89.62 116 ASP A N 1
ATOM 967 C CA . ASP A 1 116 ? -6.755 -16.412 -4.399 1.00 89.62 116 ASP A CA 1
ATOM 968 C C . ASP A 1 116 ? -7.925 -16.368 -5.397 1.00 89.62 116 ASP A C 1
ATOM 970 O O . ASP A 1 116 ? -8.779 -15.482 -5.320 1.00 89.62 116 ASP A O 1
ATOM 974 N N . GLY A 1 117 ? -7.949 -17.312 -6.339 1.00 87.88 117 GLY A N 1
ATOM 975 C CA . GLY A 1 117 ? -9.010 -17.446 -7.344 1.00 87.88 117 GLY A CA 1
ATOM 976 C C . GLY A 1 117 ? -9.088 -16.340 -8.406 1.00 87.88 117 GLY A C 1
ATOM 977 O O . GLY A 1 117 ? -10.085 -16.281 -9.123 1.00 87.88 117 GLY A O 1
ATOM 978 N N . ILE A 1 118 ? -8.080 -15.464 -8.518 1.00 90.44 118 ILE A N 1
ATOM 979 C CA . ILE A 1 118 ? -8.040 -14.388 -9.523 1.00 90.44 118 ILE A CA 1
ATOM 980 C C . ILE A 1 118 ? -6.854 -14.593 -10.459 1.00 90.44 118 ILE A C 1
ATOM 982 O O . ILE A 1 118 ? -5.700 -14.460 -10.051 1.00 90.44 118 ILE A O 1
ATOM 986 N N . GLU A 1 119 ? -7.148 -14.866 -11.730 1.00 91.94 119 GLU A N 1
ATOM 987 C CA . GLU A 1 119 ? -6.150 -15.148 -12.761 1.00 91.94 119 GLU A CA 1
ATOM 988 C C . GLU A 1 119 ? -6.379 -14.281 -13.999 1.00 91.94 119 GLU A C 1
ATOM 990 O O . GLU A 1 119 ? -7.508 -14.127 -14.460 1.00 91.94 119 GLU A O 1
ATOM 995 N N . GLY A 1 120 ? -5.304 -13.723 -14.554 1.00 90.00 120 GLY A N 1
ATOM 996 C CA . GLY A 1 120 ? -5.362 -12.926 -15.779 1.00 90.00 120 GLY A CA 1
ATOM 997 C C . GLY A 1 120 ? -4.674 -11.574 -15.656 1.00 90.00 120 GLY A C 1
ATOM 998 O O . GLY A 1 120 ? -3.874 -11.336 -14.753 1.00 90.00 120 GLY A O 1
ATOM 999 N N . GLU A 1 121 ? -4.949 -10.693 -16.611 1.00 91.25 121 GLU A N 1
ATOM 1000 C CA . GLU A 1 121 ? -4.451 -9.319 -16.621 1.00 91.25 121 GLU A CA 1
ATOM 1001 C C . GLU A 1 121 ? -5.583 -8.371 -16.223 1.00 91.25 121 GLU A C 1
ATOM 1003 O O . GLU A 1 121 ? -6.617 -8.338 -16.886 1.00 91.25 121 GLU A O 1
ATOM 1008 N N . TYR A 1 122 ? -5.371 -7.607 -15.153 1.00 90.44 122 TYR A N 1
ATOM 1009 C CA . TYR A 1 122 ? -6.360 -6.695 -14.579 1.00 90.44 122 TYR A CA 1
ATOM 1010 C C . TYR A 1 122 ? -5.785 -5.295 -14.464 1.00 90.44 122 TYR A C 1
ATOM 1012 O O . TYR A 1 122 ? -4.614 -5.137 -14.112 1.00 90.44 122 TYR A O 1
ATOM 1020 N N . SER A 1 123 ? -6.608 -4.281 -14.711 1.00 90.44 123 SER A N 1
ATOM 1021 C CA . SER A 1 123 ? -6.297 -2.930 -14.254 1.00 90.44 123 SER A CA 1
ATOM 1022 C C . SER A 1 123 ? -6.437 -2.877 -12.728 1.00 90.44 123 SER A C 1
ATOM 1024 O O . SER A 1 123 ? -7.263 -3.582 -12.146 1.00 90.44 123 SER A O 1
ATOM 1026 N N . LEU A 1 124 ? -5.651 -2.034 -12.049 1.00 88.19 124 LEU A N 1
ATOM 1027 C CA . LEU A 1 124 ? -5.882 -1.763 -10.623 1.00 88.19 124 LEU A CA 1
ATOM 1028 C C . LEU A 1 124 ? -7.279 -1.160 -10.383 1.00 88.19 124 LEU A C 1
ATOM 1030 O O . LEU A 1 124 ? -7.816 -1.269 -9.281 1.00 88.19 124 LEU A O 1
ATOM 1034 N N . GLU A 1 125 ? -7.896 -0.549 -11.399 1.00 91.69 125 GLU A N 1
ATOM 1035 C CA . GLU A 1 125 ? -9.279 -0.082 -11.343 1.00 91.69 125 GLU A CA 1
ATOM 1036 C C . GLU A 1 125 ? -10.288 -1.222 -11.143 1.00 91.69 125 GLU A C 1
ATOM 1038 O O . GLU A 1 125 ? -11.278 -1.048 -10.432 1.00 91.69 125 GLU A O 1
ATOM 1043 N N . ASP A 1 126 ? -10.009 -2.414 -11.661 1.00 90.88 126 ASP A N 1
ATOM 1044 C CA . ASP A 1 126 ? -10.910 -3.565 -11.544 1.00 90.88 126 ASP A CA 1
ATOM 1045 C C . ASP A 1 126 ? -10.849 -4.223 -10.155 1.00 90.88 126 ASP A C 1
ATOM 1047 O O . ASP A 1 126 ? -11.695 -5.045 -9.797 1.00 90.88 126 ASP A O 1
ATOM 1051 N N . LEU A 1 127 ? -9.838 -3.870 -9.358 1.00 91.69 127 LEU A N 1
ATOM 1052 C CA . LEU A 1 127 ? -9.547 -4.509 -8.083 1.00 91.69 127 LEU A CA 1
ATOM 1053 C C . LEU A 1 127 ? -10.117 -3.723 -6.896 1.00 91.69 127 LEU A C 1
ATOM 1055 O O . LEU A 1 127 ? -10.141 -2.485 -6.856 1.00 91.69 127 LEU A O 1
ATOM 1059 N N . GLN A 1 128 ? -10.544 -4.477 -5.884 1.00 93.19 128 GLN A N 1
ATOM 1060 C CA . GLN A 1 128 ? -10.907 -3.964 -4.567 1.00 93.19 128 GLN A CA 1
ATOM 1061 C C . GLN A 1 128 ? -9.653 -3.557 -3.784 1.00 93.19 128 GLN A C 1
ATOM 1063 O O . GLN A 1 128 ? -8.574 -4.119 -3.986 1.00 93.19 128 GLN A O 1
ATOM 1068 N N . ALA A 1 129 ? -9.803 -2.631 -2.832 1.00 93.25 129 ALA A N 1
ATOM 1069 C CA . ALA A 1 129 ? -8.696 -2.157 -1.995 1.00 93.25 129 ALA A CA 1
ATOM 1070 C C . ALA A 1 129 ? -7.923 -3.319 -1.348 1.00 93.25 129 ALA A C 1
ATOM 1072 O O . ALA A 1 129 ? -6.698 -3.383 -1.433 1.00 93.25 129 ALA A O 1
ATOM 1073 N N . GLU A 1 130 ? -8.640 -4.285 -0.766 1.00 94.31 130 GLU A N 1
ATOM 1074 C CA . GLU A 1 130 ? -8.034 -5.467 -0.148 1.00 94.31 130 GLU A CA 1
ATOM 1075 C C . G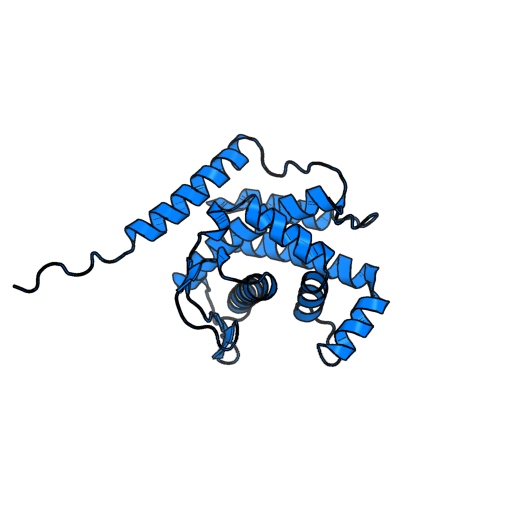LU A 1 130 ? -7.160 -6.257 -1.127 1.00 94.31 130 GLU A C 1
ATOM 1077 O O . GLU A 1 130 ? -6.029 -6.603 -0.792 1.00 94.31 130 GLU A O 1
ATOM 1082 N N . GLN A 1 131 ? -7.639 -6.490 -2.350 1.00 93.69 131 GLN A N 1
ATOM 1083 C CA . GLN A 1 131 ? -6.898 -7.229 -3.374 1.00 93.69 131 GLN A CA 1
ATOM 1084 C C . GLN A 1 131 ? -5.611 -6.493 -3.759 1.00 93.69 131 GLN A C 1
ATOM 1086 O O . GLN A 1 131 ? -4.546 -7.108 -3.802 1.00 93.69 131 GLN A O 1
ATOM 1091 N N . ILE A 1 132 ? -5.686 -5.174 -3.964 1.00 92.44 132 ILE A N 1
ATOM 1092 C CA . ILE A 1 132 ? -4.527 -4.335 -4.302 1.00 92.44 132 ILE A CA 1
ATOM 1093 C C . ILE A 1 132 ? -3.483 -4.398 -3.185 1.00 92.44 132 ILE A C 1
ATOM 1095 O O . ILE A 1 132 ? -2.315 -4.698 -3.434 1.00 92.44 132 ILE A O 1
ATOM 1099 N N . PHE A 1 133 ? -3.889 -4.181 -1.934 1.00 94.00 133 PHE A N 1
ATOM 1100 C CA . PHE A 1 133 ? -2.949 -4.199 -0.816 1.00 94.00 133 PHE A CA 1
ATOM 1101 C C . PHE A 1 133 ? -2.414 -5.597 -0.500 1.00 94.00 133 PHE A C 1
ATOM 1103 O O . PHE A 1 133 ? -1.266 -5.705 -0.072 1.00 94.00 133 PHE A O 1
ATOM 1110 N N . LEU A 1 134 ? -3.177 -6.668 -0.740 1.00 93.06 134 LEU A N 1
ATOM 1111 C CA . LEU A 1 134 ? -2.677 -8.042 -0.636 1.00 93.06 134 LEU A CA 1
ATOM 1112 C C . LEU A 1 134 ? -1.628 -8.353 -1.706 1.00 93.06 134 LEU A C 1
ATOM 1114 O O . LEU A 1 134 ? -0.614 -8.974 -1.388 1.00 93.06 134 LEU A O 1
ATOM 1118 N N . VAL A 1 135 ? -1.827 -7.886 -2.941 1.00 89.94 135 VAL A N 1
ATOM 1119 C CA . VAL A 1 135 ? -0.829 -7.984 -4.016 1.00 89.94 135 VAL A CA 1
ATOM 1120 C C . VAL A 1 135 ? 0.449 -7.254 -3.618 1.00 89.94 135 VAL A C 1
ATOM 1122 O O . VAL A 1 135 ? 1.525 -7.849 -3.637 1.00 89.94 135 VAL A O 1
ATOM 1125 N N . ILE A 1 136 ? 0.343 -5.998 -3.176 1.00 91.06 136 ILE A N 1
ATOM 1126 C CA . ILE A 1 136 ? 1.494 -5.197 -2.733 1.00 91.06 136 ILE A CA 1
ATOM 1127 C C . ILE A 1 136 ? 2.211 -5.874 -1.554 1.00 91.06 136 ILE A C 1
ATOM 1129 O O . ILE A 1 136 ? 3.438 -5.997 -1.556 1.00 91.06 136 ILE A O 1
ATOM 1133 N N . TYR A 1 137 ? 1.451 -6.364 -0.570 1.00 92.06 137 TYR A N 1
ATOM 1134 C CA . TYR A 1 137 ? 1.969 -7.113 0.575 1.00 92.06 137 TYR A CA 1
ATOM 1135 C C . TYR A 1 137 ? 2.739 -8.363 0.131 1.00 92.06 137 TYR A C 1
ATOM 1137 O O . TYR A 1 137 ? 3.819 -8.649 0.655 1.00 92.06 137 TYR A O 1
ATOM 1145 N N . GLN A 1 138 ? 2.214 -9.099 -0.852 1.00 90.12 138 GLN A N 1
ATOM 1146 C CA . GLN A 1 138 ? 2.856 -10.306 -1.358 1.00 90.12 138 GLN A CA 1
ATOM 1147 C C . GLN A 1 138 ? 4.125 -9.997 -2.154 1.00 90.12 138 GLN A C 1
ATOM 1149 O O . GLN A 1 138 ? 5.137 -10.662 -1.938 1.00 90.12 138 GLN A O 1
ATOM 1154 N N . VAL A 1 139 ? 4.114 -8.969 -3.010 1.00 86.38 139 VAL A N 1
ATOM 1155 C CA . VAL A 1 139 ? 5.318 -8.492 -3.714 1.00 86.38 139 VAL A CA 1
ATOM 1156 C C . VAL A 1 139 ? 6.402 -8.151 -2.699 1.00 86.38 139 VAL A C 1
ATOM 1158 O O . VAL A 1 139 ? 7.514 -8.664 -2.789 1.00 86.38 139 VAL A O 1
ATOM 1161 N N . ARG A 1 140 ? 6.058 -7.379 -1.662 1.00 87.88 140 ARG A N 1
ATOM 1162 C CA . ARG A 1 140 ? 6.972 -7.069 -0.562 1.00 87.88 140 ARG A CA 1
ATOM 1163 C C . ARG A 1 140 ? 7.524 -8.335 0.087 1.00 87.88 140 ARG A C 1
ATOM 1165 O O . ARG A 1 140 ? 8.730 -8.449 0.263 1.00 87.88 140 ARG A O 1
ATOM 1172 N N . ASN A 1 141 ? 6.677 -9.293 0.450 1.00 87.00 141 ASN A N 1
ATOM 1173 C CA . ASN A 1 141 ? 7.146 -10.523 1.088 1.00 87.00 141 ASN A CA 1
ATOM 1174 C C . ASN A 1 141 ? 8.060 -11.348 0.184 1.00 87.00 141 ASN A C 1
ATOM 1176 O O . ASN A 1 141 ? 9.050 -11.882 0.674 1.00 87.00 141 ASN A O 1
ATOM 1180 N N . ASN A 1 142 ? 7.784 -11.401 -1.116 1.00 83.38 142 ASN A N 1
ATOM 1181 C CA . ASN A 1 142 ? 8.660 -12.057 -2.079 1.00 83.38 142 ASN A CA 1
ATOM 1182 C C . ASN A 1 142 ? 10.039 -11.381 -2.146 1.00 83.38 142 ASN A C 1
ATOM 1184 O O . ASN A 1 142 ? 11.037 -12.088 -2.221 1.00 83.38 142 ASN A O 1
ATOM 1188 N N . LEU A 1 143 ? 10.127 -10.050 -2.024 1.00 80.25 143 LEU A N 1
ATOM 1189 C CA . LEU A 1 143 ? 11.419 -9.349 -1.950 1.00 80.25 143 LEU A CA 1
ATOM 1190 C C . LEU A 1 143 ? 12.230 -9.724 -0.697 1.00 80.25 143 LEU A C 1
ATOM 1192 O O . LEU A 1 143 ? 13.455 -9.785 -0.756 1.00 80.25 143 LEU A O 1
ATOM 1196 N N . PHE A 1 144 ? 11.565 -9.966 0.438 1.00 76.62 144 PHE A N 1
ATOM 1197 C CA . PHE A 1 144 ? 12.231 -10.297 1.708 1.00 76.62 144 PHE A CA 1
ATOM 1198 C C . PHE A 1 144 ? 12.520 -11.793 1.893 1.00 76.62 144 PHE A C 1
ATOM 1200 O O . PHE A 1 144 ? 13.438 -12.146 2.634 1.00 76.62 144 PHE A O 1
ATOM 1207 N N . HIS A 1 145 ? 11.728 -12.666 1.271 1.00 70.88 145 HIS A N 1
ATOM 1208 C CA . HIS A 1 145 ? 11.778 -14.115 1.484 1.00 70.88 145 HIS A CA 1
ATOM 1209 C C . HIS A 1 145 ? 12.167 -14.920 0.237 1.00 70.88 145 HIS A C 1
ATOM 1211 O O . HIS A 1 145 ? 12.448 -16.111 0.356 1.00 70.88 145 HIS A O 1
ATOM 1217 N N . GLY A 1 146 ? 12.198 -14.300 -0.945 1.00 58.31 146 GLY A N 1
ATOM 1218 C CA . GLY A 1 146 ? 12.671 -14.926 -2.175 1.00 58.31 146 GLY A CA 1
ATOM 1219 C C . GLY A 1 146 ? 14.156 -15.263 -2.088 1.00 58.31 146 GLY A C 1
ATOM 1220 O O . GLY A 1 146 ? 14.959 -14.496 -1.553 1.00 58.31 146 GLY A O 1
ATOM 1221 N N . ASN A 1 147 ? 14.528 -16.440 -2.593 1.00 51.25 147 ASN A N 1
ATOM 1222 C CA . ASN A 1 147 ? 15.922 -16.861 -2.675 1.00 51.25 147 ASN A CA 1
ATOM 1223 C C . ASN A 1 147 ? 16.738 -15.793 -3.419 1.00 51.25 147 ASN A C 1
ATOM 1225 O O . ASN A 1 147 ? 16.422 -15.476 -4.558 1.00 51.25 147 ASN A O 1
ATOM 1229 N N . LYS A 1 148 ? 17.752 -15.259 -2.725 1.00 51.94 148 LYS A N 1
ATOM 1230 C CA . LYS A 1 148 ? 18.863 -14.413 -3.189 1.00 51.94 148 LYS A CA 1
ATOM 1231 C C . LYS A 1 148 ? 18.630 -13.715 -4.531 1.00 51.94 148 LYS A C 1
ATOM 1233 O O . LYS A 1 148 ? 18.869 -14.289 -5.585 1.00 51.94 148 LYS A O 1
ATOM 1238 N N . ASP A 1 149 ? 18.339 -12.428 -4.407 1.00 53.81 149 ASP A N 1
ATOM 1239 C CA . ASP A 1 149 ? 18.363 -11.423 -5.462 1.00 53.81 149 ASP A CA 1
ATOM 1240 C C . ASP A 1 149 ? 17.020 -11.208 -6.206 1.00 53.81 149 ASP A C 1
ATOM 1242 O O . ASP A 1 149 ? 16.783 -11.788 -7.274 1.00 53.81 149 ASP A O 1
ATOM 1246 N N . PRO A 1 150 ? 16.143 -10.319 -5.683 1.00 51.41 150 PRO A N 1
ATOM 1247 C CA . PRO A 1 150 ? 14.921 -9.918 -6.381 1.00 51.41 150 PRO A CA 1
ATOM 1248 C C . PRO A 1 150 ? 15.186 -9.205 -7.720 1.00 51.41 150 PRO A C 1
ATOM 1250 O O . PRO A 1 150 ? 14.249 -8.980 -8.484 1.00 51.41 150 PRO A O 1
ATOM 1253 N N . PHE A 1 151 ? 16.440 -8.848 -8.024 1.00 52.72 151 PHE A N 1
ATOM 1254 C CA . PHE A 1 151 ? 16.842 -8.170 -9.254 1.00 52.72 151 PHE A CA 1
ATOM 1255 C C . PHE A 1 151 ? 17.020 -9.127 -10.444 1.00 52.72 151 PHE A C 1
ATOM 1257 O O . PHE A 1 151 ? 17.218 -8.661 -11.564 1.00 52.72 151 PHE A O 1
ATOM 1264 N N . THR A 1 152 ? 16.917 -10.447 -10.245 1.00 53.34 152 THR A N 1
ATOM 1265 C CA . THR A 1 152 ? 17.007 -11.430 -11.345 1.00 53.34 152 THR A CA 1
ATOM 1266 C C . THR A 1 152 ? 15.697 -11.608 -12.115 1.00 53.34 152 THR A C 1
ATOM 1268 O O . THR A 1 152 ? 15.712 -12.092 -13.247 1.00 53.34 152 THR A O 1
ATOM 1271 N N . ASN A 1 153 ? 14.565 -11.195 -11.535 1.00 61.44 153 ASN A N 1
ATOM 1272 C CA . ASN A 1 153 ? 13.252 -11.336 -12.150 1.00 61.44 153 ASN A CA 1
ATOM 1273 C C . ASN A 1 153 ? 12.687 -9.970 -12.566 1.00 61.44 153 ASN A C 1
ATOM 1275 O O . ASN A 1 153 ? 12.235 -9.185 -11.732 1.00 61.44 153 ASN A O 1
ATOM 1279 N N . GLU A 1 154 ? 12.659 -9.705 -13.874 1.00 67.75 154 GLU A N 1
ATOM 1280 C CA . GLU A 1 154 ? 12.138 -8.454 -14.448 1.00 67.75 154 GLU A CA 1
ATOM 1281 C C . GLU A 1 154 ? 10.685 -8.171 -14.022 1.00 67.75 154 GLU A C 1
ATOM 1283 O O . GLU A 1 154 ? 10.307 -7.019 -13.799 1.00 67.75 154 GLU A O 1
ATOM 1288 N N . ARG A 1 155 ? 9.880 -9.221 -13.796 1.00 68.25 155 ARG A N 1
ATOM 1289 C CA . ARG A 1 155 ? 8.527 -9.092 -13.234 1.00 68.25 155 ARG A CA 1
ATOM 1290 C C . ARG A 1 155 ? 8.555 -8.407 -11.867 1.00 68.25 155 ARG A C 1
ATOM 1292 O O . ARG A 1 155 ? 7.774 -7.489 -11.632 1.00 68.25 155 ARG A O 1
ATOM 1299 N N . ASP A 1 156 ? 9.433 -8.848 -10.970 1.00 67.12 156 ASP A N 1
ATOM 1300 C CA . ASP A 1 156 ? 9.490 -8.364 -9.587 1.00 67.12 156 ASP A CA 1
ATOM 1301 C C . ASP A 1 156 ? 10.079 -6.950 -9.526 1.00 67.12 156 ASP A C 1
ATOM 1303 O O . ASP A 1 156 ? 9.606 -6.110 -8.754 1.00 67.12 156 ASP A O 1
ATOM 1307 N N . ARG A 1 157 ? 11.023 -6.633 -10.423 1.00 68.62 157 ARG A N 1
ATOM 1308 C CA . ARG A 1 157 ? 11.521 -5.267 -10.634 1.00 68.62 157 ARG A CA 1
ATOM 1309 C C . ARG A 1 157 ? 10.411 -4.319 -11.092 1.00 68.62 157 ARG A C 1
ATOM 1311 O O . ARG A 1 157 ? 10.257 -3.230 -10.536 1.00 68.62 157 ARG A O 1
ATOM 1318 N N . ARG A 1 158 ? 9.602 -4.739 -12.067 1.00 72.50 158 ARG A N 1
ATOM 1319 C CA . ARG A 1 158 ? 8.472 -3.957 -12.588 1.00 72.50 158 ARG A CA 1
ATOM 1320 C C . ARG A 1 158 ? 7.379 -3.764 -11.541 1.00 72.50 158 ARG A C 1
ATOM 1322 O O . ARG A 1 158 ? 6.924 -2.638 -11.347 1.00 72.50 158 ARG A O 1
ATOM 1329 N N . LEU A 1 159 ? 7.005 -4.824 -10.825 1.00 72.75 159 LEU A N 1
ATOM 1330 C CA . LEU A 1 159 ? 6.041 -4.749 -9.724 1.00 72.75 159 LEU A CA 1
ATOM 1331 C C . LEU A 1 159 ? 6.541 -3.853 -8.589 1.00 72.75 159 LEU A C 1
ATOM 1333 O O . LEU A 1 159 ? 5.753 -3.092 -8.039 1.00 72.75 159 LEU A O 1
ATOM 1337 N N . SER A 1 160 ? 7.840 -3.876 -8.281 1.00 76.31 160 SER A N 1
ATOM 1338 C CA . SER A 1 160 ? 8.428 -2.978 -7.281 1.00 76.31 160 SER A CA 1
ATOM 1339 C C . SER A 1 160 ? 8.393 -1.521 -7.731 1.00 76.31 160 SER A C 1
ATOM 1341 O O . SER A 1 160 ? 8.096 -0.653 -6.923 1.00 76.31 160 SER A O 1
ATOM 1343 N N . ARG A 1 161 ? 8.626 -1.235 -9.017 1.00 77.88 161 ARG A N 1
ATOM 1344 C CA . ARG A 1 161 ? 8.545 0.130 -9.563 1.00 77.88 161 ARG A CA 1
ATOM 1345 C C . ARG A 1 161 ? 7.114 0.678 -9.555 1.00 77.88 161 ARG A C 1
ATOM 1347 O O . ARG A 1 161 ? 6.880 1.791 -9.089 1.00 77.88 161 ARG A O 1
ATOM 1354 N N . VAL A 1 162 ? 6.149 -0.119 -10.015 1.00 78.62 162 VAL A N 1
ATOM 1355 C CA . VAL A 1 162 ? 4.719 0.229 -9.927 1.00 78.62 162 VAL A CA 1
ATOM 1356 C C . VAL A 1 162 ? 4.312 0.398 -8.462 1.00 78.62 162 VAL A C 1
ATOM 1358 O O . VAL A 1 162 ? 3.690 1.395 -8.103 1.00 78.62 162 VAL A O 1
ATOM 1361 N N . GLY A 1 163 ? 4.734 -0.532 -7.604 1.00 82.19 163 GLY A N 1
ATOM 1362 C CA . GLY A 1 163 ? 4.498 -0.494 -6.168 1.00 82.19 163 GLY A CA 1
ATOM 1363 C C . GLY A 1 163 ? 5.094 0.742 -5.502 1.00 82.19 163 GLY A C 1
ATOM 1364 O O . GLY A 1 163 ? 4.415 1.352 -4.685 1.00 82.19 163 GLY A O 1
ATOM 1365 N N . SER A 1 164 ? 6.320 1.156 -5.851 1.00 83.25 164 SER A N 1
ATOM 1366 C CA . SER A 1 164 ? 6.943 2.361 -5.287 1.00 83.25 164 SER A CA 1
ATOM 1367 C C . SER A 1 164 ? 6.139 3.604 -5.614 1.00 83.25 164 SER A C 1
ATOM 1369 O O . SER A 1 164 ? 5.864 4.399 -4.723 1.00 83.25 164 SER A O 1
ATOM 1371 N N . TRP A 1 165 ? 5.713 3.750 -6.868 1.00 80.00 165 TRP A N 1
ATOM 1372 C CA . TRP A 1 165 ? 4.950 4.916 -7.298 1.00 80.00 165 TRP A CA 1
ATOM 1373 C C . TRP A 1 165 ? 3.582 4.956 -6.645 1.00 80.00 165 TRP A C 1
ATOM 1375 O O . TRP A 1 165 ? 3.231 5.954 -6.021 1.00 80.00 165 TRP A O 1
ATOM 1385 N N . PHE A 1 166 ? 2.854 3.842 -6.720 1.00 86.94 166 PHE A N 1
ATOM 1386 C CA . PHE A 1 166 ? 1.551 3.722 -6.092 1.00 86.94 166 PHE A CA 1
ATOM 1387 C C . PHE A 1 166 ? 1.625 4.039 -4.597 1.00 86.94 166 PHE A C 1
ATOM 1389 O O . PHE A 1 166 ? 0.896 4.901 -4.115 1.00 86.94 166 PHE A O 1
ATOM 1396 N N . MET A 1 167 ? 2.536 3.382 -3.870 1.00 89.38 167 MET A N 1
ATOM 1397 C CA . MET A 1 167 ? 2.646 3.536 -2.422 1.00 89.38 167 MET A CA 1
ATOM 1398 C C . MET A 1 167 ? 3.080 4.941 -2.021 1.00 89.38 167 MET A C 1
ATOM 1400 O O . MET A 1 167 ? 2.551 5.463 -1.045 1.00 89.38 167 MET A O 1
ATOM 1404 N N . LEU A 1 168 ? 4.010 5.562 -2.748 1.00 84.31 168 LEU A N 1
ATOM 1405 C CA . LEU A 1 168 ? 4.473 6.910 -2.431 1.00 84.31 168 LEU A CA 1
ATOM 1406 C C . LEU A 1 168 ? 3.335 7.929 -2.569 1.00 84.31 168 LEU A C 1
ATOM 1408 O O . LEU A 1 168 ? 3.082 8.689 -1.639 1.00 84.31 168 LEU A O 1
ATOM 1412 N N . ILE A 1 169 ? 2.610 7.900 -3.692 1.00 84.38 169 ILE A N 1
ATOM 1413 C CA . ILE A 1 169 ? 1.490 8.816 -3.960 1.00 84.38 169 ILE A CA 1
ATOM 1414 C C . ILE A 1 169 ? 0.359 8.573 -2.957 1.00 84.38 169 ILE A C 1
ATOM 1416 O O . ILE A 1 169 ? -0.140 9.510 -2.332 1.00 84.38 169 ILE A O 1
ATOM 1420 N N . PHE A 1 170 ? -0.007 7.305 -2.758 1.00 89.31 170 PHE A N 1
ATOM 1421 C CA . PHE A 1 170 ? -1.052 6.907 -1.824 1.00 89.31 170 PHE A CA 1
ATOM 1422 C C . PHE A 1 170 ? -0.749 7.359 -0.392 1.00 89.31 170 PHE A C 1
ATOM 1424 O O . PHE A 1 170 ? -1.613 7.925 0.272 1.00 89.31 170 PHE A O 1
ATOM 1431 N N . LEU A 1 171 ? 0.476 7.141 0.095 1.00 85.38 171 LEU A N 1
ATOM 1432 C CA . LEU A 1 171 ? 0.849 7.493 1.465 1.00 85.38 171 LEU A CA 1
ATOM 1433 C C . LEU A 1 171 ? 0.926 8.993 1.694 1.00 85.38 171 LEU A C 1
ATOM 1435 O O . LEU A 1 171 ? 0.540 9.448 2.769 1.00 85.38 171 LEU A O 1
ATOM 1439 N N . SER A 1 172 ? 1.404 9.749 0.709 1.00 80.62 172 SER A N 1
ATOM 1440 C CA . SER A 1 172 ? 1.386 11.209 0.761 1.00 80.62 172 SER A CA 1
ATOM 1441 C C . SER A 1 172 ? -0.047 11.720 0.898 1.00 80.62 172 SER A C 1
ATOM 1443 O O . SER A 1 172 ? -0.341 12.452 1.839 1.00 80.62 172 SER A O 1
ATOM 1445 N N . ALA A 1 173 ? -0.966 11.238 0.053 1.00 82.44 173 ALA A N 1
ATOM 1446 C CA . ALA A 1 173 ? -2.378 11.608 0.128 1.00 82.44 173 ALA A CA 1
ATOM 1447 C C . ALA A 1 173 ? -3.019 11.194 1.464 1.00 82.44 173 ALA A C 1
ATOM 1449 O O . ALA A 1 173 ? -3.733 11.985 2.086 1.00 82.44 173 ALA A O 1
ATOM 1450 N N . LEU A 1 174 ? -2.736 9.971 1.928 1.00 82.56 174 LEU A N 1
ATOM 1451 C CA . LEU A 1 174 ? -3.267 9.432 3.180 1.00 82.56 174 LEU A CA 1
ATOM 1452 C C . LEU A 1 174 ? -2.817 10.266 4.382 1.00 82.56 174 LEU A C 1
ATOM 1454 O O . LEU A 1 174 ? -3.632 10.591 5.243 1.00 82.56 174 LEU A O 1
ATOM 1458 N N . LEU A 1 175 ? -1.534 10.636 4.435 1.00 74.69 175 LEU A N 1
ATOM 1459 C CA . LEU A 1 175 ? -0.998 11.416 5.545 1.00 74.69 175 LEU A CA 1
ATOM 1460 C C . LEU A 1 175 ? -1.544 12.847 5.581 1.00 74.69 175 LEU A C 1
ATOM 1462 O O . LEU A 1 175 ? -1.856 13.314 6.681 1.00 74.69 175 LEU A O 1
ATOM 1466 N N . SER A 1 176 ? -1.716 13.506 4.430 1.00 68.62 176 SER A N 1
ATOM 1467 C CA . SER A 1 176 ? -2.324 14.845 4.359 1.00 68.62 176 SER A CA 1
ATOM 1468 C C . SER A 1 176 ? -3.754 14.848 4.913 1.00 68.62 176 SER A C 1
ATOM 1470 O O . SER A 1 176 ? -4.128 15.700 5.719 1.00 68.62 176 SER A O 1
ATOM 1472 N N . HIS A 1 177 ? -4.542 13.819 4.586 1.00 61.19 177 HIS A N 1
ATOM 1473 C CA . HIS A 1 177 ? -5.927 13.703 5.057 1.00 61.19 177 HIS A CA 1
ATOM 1474 C C . HIS A 1 177 ? -6.049 13.375 6.554 1.00 61.19 177 HIS A C 1
ATOM 1476 O O . HIS A 1 177 ? -7.060 13.701 7.176 1.00 61.19 177 HIS A O 1
ATOM 1482 N N . THR A 1 178 ? -5.031 12.767 7.173 1.00 54.31 178 THR A N 1
ATOM 1483 C CA . THR A 1 178 ? -5.095 12.419 8.605 1.00 54.31 178 THR A CA 1
ATOM 1484 C C . THR A 1 178 ? -4.987 13.600 9.566 1.00 54.31 178 THR A C 1
ATOM 1486 O O . THR A 1 178 ? -5.450 13.473 10.700 1.00 54.31 178 THR A O 1
ATOM 1489 N N . TYR A 1 179 ? -4.372 14.714 9.159 1.00 46.28 179 TYR A N 1
ATOM 1490 C CA . TYR A 1 179 ? -4.038 15.822 10.065 1.00 46.28 179 TYR A CA 1
ATOM 1491 C C . TYR A 1 179 ? -4.679 17.166 9.705 1.00 46.28 179 TYR A C 1
ATOM 1493 O O . TYR A 1 179 ? -4.555 18.107 10.486 1.00 46.28 179 TYR A O 1
ATOM 1501 N N . GLY A 1 180 ? -5.375 17.272 8.567 1.00 37.03 180 GLY A N 1
ATOM 1502 C CA . GLY A 1 180 ? -5.854 18.569 8.070 1.00 37.03 180 GLY A CA 1
ATOM 1503 C C . GLY A 1 180 ? -4.714 19.524 7.684 1.00 37.03 180 GLY A C 1
ATOM 1504 O O . GLY A 1 180 ? -4.946 20.715 7.507 1.00 37.03 180 GLY A O 1
ATOM 1505 N N . GLU A 1 181 ? -3.491 19.000 7.578 1.00 33.62 181 GLU A N 1
ATOM 1506 C CA . GLU A 1 181 ? -2.327 19.666 7.005 1.00 33.62 181 GLU A CA 1
ATOM 1507 C C . GLU A 1 181 ? -2.175 19.145 5.571 1.00 33.62 181 GLU A C 1
ATOM 1509 O O . GLU A 1 181 ? -2.091 17.932 5.370 1.00 33.62 181 GLU A O 1
ATOM 1514 N N . GLU A 1 182 ? -2.109 20.028 4.573 1.00 39.22 182 GLU A N 1
ATOM 1515 C CA . GLU A 1 182 ? -1.583 19.649 3.258 1.00 39.22 182 GLU A CA 1
ATOM 1516 C C . GLU A 1 182 ? -0.097 19.318 3.434 1.00 39.22 182 GLU A C 1
ATOM 1518 O O . GLU A 1 182 ? 0.755 20.201 3.530 1.00 39.22 182 GLU A O 1
ATOM 1523 N N . LEU A 1 183 ? 0.233 18.027 3.538 1.00 39.38 183 LEU A N 1
ATOM 1524 C CA . LEU A 1 183 ? 1.603 17.590 3.323 1.00 39.38 183 LEU A CA 1
ATOM 1525 C C . LEU A 1 183 ? 1.802 17.579 1.812 1.00 39.38 183 LEU A C 1
ATOM 1527 O O . LEU A 1 183 ? 1.561 16.564 1.156 1.00 39.38 183 LEU A O 1
ATOM 1531 N N . ASP A 1 184 ? 2.261 18.706 1.272 1.00 42.97 184 ASP A N 1
ATOM 1532 C CA . ASP A 1 184 ? 2.934 18.738 -0.025 1.00 42.97 184 ASP A CA 1
ATOM 1533 C C . ASP A 1 184 ? 4.240 17.945 0.113 1.00 42.97 184 ASP A C 1
ATOM 1535 O O . ASP A 1 184 ? 5.339 18.466 0.285 1.00 42.97 184 ASP A O 1
ATOM 1539 N N . ALA A 1 185 ? 4.113 16.618 0.110 1.00 40.88 185 ALA A N 1
ATOM 1540 C CA . ALA A 1 185 ? 5.244 15.715 -0.048 1.00 40.88 185 ALA A CA 1
ATOM 1541 C C . ALA A 1 185 ? 5.809 15.780 -1.476 1.00 40.88 185 ALA A C 1
ATOM 1543 O O . ALA A 1 185 ? 6.834 15.155 -1.754 1.00 40.88 185 ALA A O 1
ATOM 1544 N N . LEU A 1 186 ? 5.092 16.472 -2.367 1.00 43.62 186 LEU A N 1
ATOM 1545 C CA . LEU A 1 186 ? 5.325 16.565 -3.791 1.00 43.62 186 LEU A CA 1
ATOM 1546 C C . LEU A 1 186 ? 5.189 18.034 -4.195 1.00 43.62 186 LEU A C 1
ATOM 1548 O O . LEU A 1 186 ? 4.093 18.582 -4.107 1.00 43.62 186 LEU A O 1
ATOM 1552 N N . ASP A 1 187 ? 6.283 18.662 -4.613 1.00 48.06 187 ASP A N 1
ATOM 1553 C CA . ASP A 1 187 ? 6.232 19.991 -5.228 1.00 48.06 187 ASP A CA 1
ATOM 1554 C C . ASP A 1 187 ? 5.516 19.955 -6.598 1.00 48.06 187 ASP A C 1
ATOM 1556 O O . ASP A 1 187 ? 5.231 18.886 -7.145 1.00 48.06 187 ASP A O 1
ATOM 1560 N N . ASP A 1 188 ? 5.201 21.124 -7.166 1.00 49.31 188 ASP A N 1
ATOM 1561 C CA . ASP A 1 188 ? 4.502 21.238 -8.458 1.00 49.31 188 ASP A CA 1
ATOM 1562 C C . ASP A 1 188 ? 5.205 20.462 -9.588 1.00 49.31 188 ASP A C 1
ATOM 1564 O O . ASP A 1 188 ? 4.554 19.907 -10.478 1.00 49.31 188 ASP A O 1
ATOM 1568 N N . GLU A 1 189 ? 6.538 20.389 -9.545 1.00 48.75 189 GLU A N 1
ATOM 1569 C CA . GLU A 1 189 ? 7.348 19.637 -10.501 1.00 48.75 189 GLU A CA 1
ATOM 1570 C C . GLU A 1 189 ? 7.129 18.129 -10.324 1.00 48.75 189 GLU A C 1
ATOM 1572 O O . GLU A 1 189 ? 6.868 17.429 -11.301 1.00 48.75 189 GLU A O 1
ATOM 1577 N N . GLN A 1 190 ? 7.110 17.638 -9.086 1.00 45.44 190 GLN A N 1
ATOM 1578 C CA . GLN A 1 190 ? 6.845 16.245 -8.726 1.00 45.44 190 GLN A CA 1
ATOM 1579 C C . GLN A 1 190 ? 5.389 15.834 -8.984 1.00 45.44 190 GLN A C 1
ATOM 1581 O O . GLN A 1 190 ? 5.136 14.710 -9.428 1.00 45.44 190 GLN A O 1
ATOM 1586 N N . GLN A 1 191 ? 4.420 16.727 -8.769 1.00 48.94 191 GLN A N 1
ATOM 1587 C CA . GLN A 1 191 ? 3.019 16.504 -9.139 1.00 48.94 191 GLN A CA 1
ATOM 1588 C C . GLN A 1 191 ? 2.853 16.411 -10.661 1.00 48.94 191 GLN A C 1
ATOM 1590 O O . GLN A 1 191 ? 2.135 15.542 -11.169 1.00 48.94 191 GLN A O 1
ATOM 1595 N N . GLN A 1 192 ? 3.542 17.275 -11.409 1.00 50.78 192 GLN A N 1
ATOM 1596 C CA . GLN A 1 192 ? 3.567 17.215 -12.866 1.00 50.78 192 GLN A CA 1
ATOM 1597 C C . GLN A 1 192 ? 4.307 15.966 -13.365 1.00 50.78 192 GLN A C 1
ATOM 1599 O O . GLN A 1 192 ? 3.904 15.356 -14.356 1.00 50.78 192 GLN A O 1
ATOM 1604 N N . GLU A 1 193 ? 5.345 15.534 -12.655 1.00 44.38 193 GLU A N 1
ATOM 1605 C CA . GLU A 1 193 ? 6.079 14.309 -12.934 1.00 44.38 193 GLU A CA 1
ATOM 1606 C C . GLU A 1 193 ? 5.225 13.064 -12.684 1.00 44.38 193 GLU A C 1
ATOM 1608 O O . GLU A 1 193 ? 5.282 12.146 -13.487 1.00 44.38 193 GLU A O 1
ATOM 1613 N N . ILE A 1 194 ? 4.354 13.039 -11.670 1.00 45.44 194 ILE A N 1
ATOM 1614 C CA . ILE A 1 194 ? 3.381 11.950 -11.463 1.00 45.44 194 ILE A CA 1
ATOM 1615 C C . ILE A 1 194 ? 2.420 11.824 -12.647 1.00 45.44 194 ILE A C 1
ATOM 1617 O O . ILE A 1 194 ? 2.239 10.718 -13.160 1.00 45.44 194 ILE A O 1
ATOM 1621 N N . LYS A 1 195 ? 1.868 12.943 -13.134 1.00 47.91 195 LYS A N 1
ATOM 1622 C CA . LYS A 1 195 ? 1.030 12.968 -14.350 1.00 47.91 195 LYS A CA 1
ATOM 1623 C C . LYS A 1 195 ? 1.815 12.470 -15.571 1.00 47.91 195 LYS A C 1
ATOM 1625 O O . LYS A 1 195 ? 1.335 11.663 -16.364 1.00 47.91 195 LYS A O 1
ATOM 1630 N N . ASN A 1 196 ? 3.077 12.878 -15.693 1.00 46.78 196 ASN A N 1
ATOM 1631 C CA . ASN A 1 196 ? 3.958 12.419 -16.766 1.00 46.78 196 ASN A CA 1
ATOM 1632 C C . ASN A 1 196 ? 4.345 10.934 -16.617 1.00 46.78 196 ASN A C 1
ATOM 1634 O O . ASN A 1 196 ? 4.492 10.239 -17.618 1.00 46.78 196 ASN A O 1
ATOM 1638 N N . VAL A 1 197 ? 4.497 10.419 -15.396 1.00 43.12 197 VAL A N 1
ATOM 1639 C CA . VAL A 1 197 ? 4.882 9.035 -15.086 1.00 43.12 197 VAL A CA 1
ATOM 1640 C C . VAL A 1 197 ? 3.716 8.083 -15.279 1.00 43.12 197 VAL A C 1
ATOM 1642 O O . VAL A 1 197 ? 3.937 7.000 -15.811 1.00 43.12 197 VAL A O 1
ATOM 1645 N N . ALA A 1 198 ? 2.485 8.472 -14.952 1.00 44.03 198 ALA A N 1
ATOM 1646 C CA . ALA A 1 198 ? 1.305 7.711 -15.351 1.00 44.03 198 ALA A CA 1
ATOM 1647 C C . ALA A 1 198 ? 1.239 7.593 -16.887 1.00 44.03 198 ALA A C 1
ATOM 1649 O O . ALA A 1 198 ? 1.033 6.506 -17.432 1.00 44.03 198 ALA A O 1
ATOM 1650 N N . HIS A 1 199 ? 1.592 8.671 -17.597 1.00 43.06 199 HIS A N 1
ATOM 1651 C CA . HIS A 1 199 ? 1.730 8.661 -19.051 1.00 43.06 199 HIS A CA 1
ATOM 1652 C C . HIS A 1 199 ? 2.918 7.804 -19.559 1.00 43.06 199 HIS A C 1
ATOM 1654 O O . HIS A 1 199 ? 2.796 7.152 -20.602 1.00 43.06 199 HIS A O 1
ATOM 1660 N N . ILE A 1 200 ? 4.053 7.758 -18.846 1.00 40.78 200 ILE A N 1
ATOM 1661 C CA . ILE A 1 200 ? 5.224 6.919 -19.173 1.00 40.78 200 ILE A CA 1
ATOM 1662 C C . ILE A 1 200 ? 4.947 5.444 -18.880 1.00 40.78 200 ILE A C 1
ATOM 1664 O O . ILE A 1 200 ? 5.259 4.612 -19.721 1.00 40.78 200 ILE A O 1
ATOM 1668 N N . ALA A 1 201 ? 4.342 5.108 -17.741 1.00 42.00 201 ALA A N 1
ATOM 1669 C CA . ALA A 1 201 ? 3.920 3.754 -17.404 1.00 42.00 201 ALA A CA 1
ATOM 1670 C C . ALA A 1 201 ? 2.962 3.232 -18.479 1.00 42.00 201 ALA A C 1
ATOM 1672 O O . ALA A 1 201 ? 3.206 2.170 -19.041 1.00 42.00 201 ALA A O 1
ATOM 1673 N N . LYS A 1 202 ? 1.967 4.037 -18.871 1.00 47.12 202 LYS A N 1
ATOM 1674 C CA . LYS A 1 202 ? 1.066 3.748 -19.993 1.00 47.12 202 LYS A CA 1
ATOM 1675 C C . LYS A 1 202 ? 1.822 3.499 -21.308 1.00 47.12 202 LYS A C 1
ATOM 1677 O O . LYS A 1 202 ? 1.621 2.469 -21.941 1.00 47.12 202 LYS A O 1
ATOM 1682 N N . ARG A 1 203 ? 2.793 4.351 -21.665 1.00 44.41 203 ARG A N 1
ATOM 1683 C CA . ARG A 1 203 ? 3.616 4.197 -22.886 1.00 44.41 203 ARG A CA 1
ATOM 1684 C C . ARG A 1 203 ? 4.595 3.019 -22.857 1.00 44.41 203 ARG A C 1
ATOM 1686 O O . ARG A 1 203 ? 4.857 2.421 -23.897 1.00 44.41 203 ARG A O 1
ATOM 1693 N N . SER A 1 204 ? 5.178 2.702 -21.705 1.00 42.88 204 SER A N 1
ATOM 1694 C CA . SER A 1 204 ? 6.057 1.541 -21.525 1.00 42.88 204 SER A CA 1
ATOM 1695 C C . SER A 1 204 ? 5.267 0.235 -21.611 1.00 42.88 204 SER A C 1
ATOM 1697 O O . SER A 1 204 ? 5.780 -0.739 -22.145 1.00 42.88 204 SER A O 1
ATOM 1699 N N . LEU A 1 205 ? 4.006 0.235 -21.166 1.00 49.41 205 LEU A N 1
ATOM 1700 C CA . LEU A 1 205 ? 3.079 -0.888 -21.325 1.00 49.41 205 LEU A CA 1
ATOM 1701 C C . LEU A 1 205 ? 2.629 -1.076 -22.785 1.00 49.41 205 LEU A C 1
ATOM 1703 O O . LEU A 1 205 ? 2.527 -2.206 -23.251 1.00 49.41 205 LEU A O 1
ATOM 1707 N N . GLU A 1 206 ? 2.400 0.017 -23.518 1.00 49.34 206 GLU A N 1
ATOM 1708 C CA . GLU A 1 206 ? 1.987 -0.007 -24.931 1.00 49.34 206 GLU A CA 1
ATOM 1709 C C . GLU A 1 206 ? 3.108 -0.456 -25.886 1.00 49.34 206 GLU A C 1
ATOM 1711 O O . GLU A 1 206 ? 2.842 -1.143 -26.869 1.00 49.34 206 GLU A O 1
ATOM 1716 N N . LYS A 1 207 ? 4.371 -0.110 -25.602 1.00 48.53 207 LYS A N 1
ATOM 1717 C CA . LYS A 1 207 ? 5.528 -0.480 -26.443 1.00 48.53 207 LYS A CA 1
ATOM 1718 C C . LYS A 1 207 ? 5.973 -1.941 -26.314 1.00 48.53 207 LYS A C 1
ATOM 1720 O O . LYS A 1 207 ? 6.791 -2.384 -27.114 1.00 48.53 207 LYS A O 1
ATOM 1725 N N . GLU A 1 208 ? 5.467 -2.668 -25.322 1.00 45.66 208 GLU A N 1
ATOM 1726 C CA . GLU A 1 208 ? 5.843 -4.059 -25.035 1.00 45.66 208 GLU A CA 1
ATOM 1727 C C . GLU A 1 208 ? 4.767 -5.077 -25.436 1.00 45.66 208 GLU A C 1
ATOM 1729 O O . GLU A 1 208 ? 4.953 -6.273 -25.208 1.00 45.66 208 GLU A O 1
ATOM 1734 N N . GLN A 1 209 ? 3.669 -4.651 -26.079 1.00 41.59 209 GLN A N 1
ATOM 1735 C CA . GLN A 1 209 ? 2.876 -5.603 -26.853 1.00 41.59 209 GLN A CA 1
ATOM 1736 C C . GLN A 1 209 ? 3.783 -6.136 -27.970 1.00 41.59 209 GLN A C 1
ATOM 1738 O O . GLN A 1 209 ? 4.227 -5.338 -28.802 1.00 41.59 209 GLN A O 1
ATOM 1743 N N . PRO A 1 210 ? 4.104 -7.448 -28.021 1.00 43.31 210 PRO A N 1
ATOM 1744 C CA . PRO A 1 210 ? 4.676 -7.992 -29.239 1.00 43.31 210 PRO A CA 1
ATOM 1745 C C . PRO A 1 210 ? 3.691 -7.629 -30.344 1.00 43.31 210 PRO A C 1
ATOM 1747 O O . PRO A 1 210 ? 2.492 -7.859 -30.174 1.00 43.31 210 PRO A O 1
ATOM 1750 N N . ALA A 1 211 ? 4.179 -7.005 -31.420 1.00 47.44 211 ALA A N 1
ATOM 1751 C CA . ALA A 1 211 ? 3.387 -6.816 -32.622 1.00 47.44 211 ALA A CA 1
ATOM 1752 C C . ALA A 1 211 ? 2.751 -8.173 -32.921 1.00 47.44 211 ALA A C 1
ATOM 1754 O O . ALA A 1 211 ? 3.463 -9.127 -33.240 1.00 47.44 211 ALA A O 1
ATOM 1755 N N . SER A 1 212 ? 1.443 -8.293 -32.673 1.00 46.03 212 SER A N 1
ATOM 1756 C CA . SER A 1 212 ? 0.715 -9.516 -32.957 1.00 46.03 212 SER A CA 1
ATOM 1757 C C . SER A 1 212 ? 0.980 -9.786 -34.422 1.00 46.03 212 SER A C 1
ATOM 1759 O O . SER A 1 212 ? 0.691 -8.925 -35.250 1.00 46.03 212 SER A O 1
ATOM 1761 N N . SER A 1 213 ? 1.618 -10.918 -34.687 1.00 50.06 213 SER A N 1
ATOM 1762 C CA . SER A 1 213 ? 1.949 -11.448 -35.999 1.00 50.06 213 SER A CA 1
ATOM 1763 C C . SER A 1 213 ? 0.836 -11.159 -37.006 1.00 50.06 213 SER A C 1
ATOM 1765 O O . SER A 1 213 ? -0.167 -11.868 -37.056 1.00 50.06 213 SER A O 1
ATOM 1767 N N . ILE A 1 214 ? 1.025 -10.099 -37.789 1.00 48.50 214 ILE A N 1
ATOM 1768 C CA . ILE A 1 214 ? 0.372 -9.915 -39.076 1.00 48.50 214 ILE A CA 1
ATOM 1769 C C . ILE A 1 214 ? 1.415 -10.385 -40.078 1.00 48.50 214 ILE A C 1
ATOM 1771 O O . ILE A 1 214 ? 2.386 -9.680 -40.333 1.00 48.50 214 ILE A O 1
ATOM 1775 N N . ASP A 1 215 ? 1.298 -11.653 -40.456 1.00 42.78 215 ASP A N 1
ATOM 1776 C CA . ASP A 1 215 ? 1.335 -12.124 -41.843 1.00 42.78 215 ASP A CA 1
ATOM 1777 C C . ASP A 1 215 ? 1.389 -13.657 -41.813 1.00 42.78 215 ASP A C 1
ATOM 1779 O O . ASP A 1 215 ? 2.445 -14.285 -41.859 1.00 42.78 215 ASP A O 1
ATOM 1783 N N . GLU A 1 216 ? 0.206 -14.268 -41.694 1.00 48.31 216 GLU A N 1
ATOM 1784 C CA . GLU A 1 216 ? -0.026 -15.556 -42.340 1.00 48.31 216 GLU A CA 1
ATOM 1785 C C . GLU A 1 216 ? -0.348 -15.263 -43.809 1.00 48.31 216 GLU A C 1
ATOM 1787 O O . GLU A 1 216 ? -1.452 -14.830 -44.150 1.00 48.31 216 GLU A O 1
ATOM 1792 N N . SER A 1 217 ? 0.643 -15.489 -44.666 1.00 55.25 217 SER A N 1
ATOM 1793 C CA . SER A 1 217 ? 0.481 -15.689 -46.106 1.00 55.25 217 SER A CA 1
ATOM 1794 C C . SER A 1 217 ? 1.348 -16.854 -46.547 1.00 55.25 217 SER A C 1
ATOM 1796 O O . SER A 1 217 ? 2.541 -16.837 -46.162 1.00 55.25 217 SER A O 1
#

Foldseek 3Di:
DPQPAPPPDDLVVLLVLLLVLVVCLVPPLLSSLVSLVVSVLCVLLSVCVVVVVVLQVCCCVPPVRDDDSLSSVVSQLPDPNSQVLVVVVCVVLVLLQQQKDAFFDAQQPPRATQPHPDGDIDGSNVDGPSSVVSNSVRLVNCVVPPPPDLPVDVNSVVSSSSSSLVSSSSSLSVVCSHYVHNPCSDDPVRVVVNVVVSVVSVVVVVVPPDPPDPDDD

Sequence (217 aa):
MSDFTVKDLNFSRCRRWILDANTKRDVDPVYSFIASWISFNHFYGTYASSNRVKFREWSRNNMNGSSGDKAQLLYLISRNEFTDFFNNFKTEQKELFEIKVRLPVINLLNEQGVPDGIEGEYSLEDLQAEQIFLVIYQVRNNLFHGNKDPFTNERDRRLSRVGSWFMLIFLSALLSHTYGEELDALDDEQQQEIKNVAHIAKRSLEKEQPASSIDES

Secondary structure (DSSP, 8-state):
------TT---HHHHHHHHHHHHHTTT-HHHHHHHHHHHHHHHHHHHHHHTHHHHHHHHHHHHTT--SHHHHHHHHHTSHHHHHHHHHHHHHTHHHHT-EEEEPEEPTTT--EESTT--EEEEGGGS-HHHHHHHHHHHHHHHHHSSS-GGG-HHHHHHHHHHHHHHHHHHHHHHHHHHTS----S-HHHHHHHHHHHHHHHHHHHTTS--------

Radius of gyration: 18.02 Å; chains: 1; bounding box: 36×43×68 Å

pLDDT: mean 75.92, std 18.73, range [33.62, 97.31]